Protein AF-A0A7V0NEI2-F1 (afdb_monomer_lite)

Sequence (339 aa):
MKYIQDTINELTKKAQERKIDFSVITCFIDRPEDSPQRVIHKIIEDIGLDKIRKYIWKIIIDELQKEKHKFYEKYKPKYILGDKGKKEWSQLFEEPTKSNYLEFLKRFKELRGDFKKLQEDMREIIKREIVSDSALADRYLELILFKDEKEADISWDILAGYISKKDIQRKEIIFLNSIVEILRRVGFKHLYVFVDEFEDIGKLSSVKKTNYLLTLTTLINRERHWSVIISLPRDVLEEVIKKEPPLYDRLTSMRIDIPPLDLQKGKRLIINYLNIARDKPSDSILPFSEESIKKMIEISKGNYRSFLLLAYNSIEIAVKLGRKEITREIVEKAKEIRG

InterPro domains:
  IPR027417 P-loop containing nucleoside triphosphate hydrolase [G3DSA:3.40.50.300] (69-260)
  IPR027417 P-loop containing nucleoside triphosphate hydrolase [SSF52540] (101-334)

pLDDT: mean 85.32, std 10.53, range [45.59, 97.75]

Organism: Desulfofervidus auxilii (NCBI:txid1621989)

Radius of gyration: 27.77 Å; chains: 1; bounding box: 61×39×84 Å

Foldseek 3Di:
DVVVQVVLVVVQVVCVVVVNQAFEAEFEAAADDLAVVVLVVSLCVSCDLVNLLLLLLLLLLVVVVVCLVCNCVQWADPDDDPPVLVVLSSCCCPPPNSSDLLSSVVSCVVRVTPVVSSLVSSLVSCCVQQHVDSLVSVLSSCLSPDRDPPCPPVNVVSVVVQCDPPPNLVSSLRSVSSSLSSCVSSRHQAYEYEYEPHLCLVVHDPVSSVNRLVSVLVNLVPDPRYDYQYDDDPCCLVVPVVVVVSSNCVNVVPDDDDDFADLVNLLVLLLVVVQVPDPDRDSDSPLEDSQLSVLLCVLCVRPSVSSVQLVVLLVVQCVVVVHRHRHNVSSVVSSVPPD

Secondary structure (DSSP, 8-state):
-HHHHHHHHHHHHHHHHTT-S--EEEEEESS--SSHHHHHHHHHHHH-HHHHHHHHHHHHHHHHHHTHHHHHHHH--SS---HHHHHHHHHTTSTTTTT-HHHHHHHHHHTT--HHHHHHHHHHHHHHHT-S-HHHHHHHHHHHH---TT-HHHHHHHHHTTS-SSSHHHHHHHHHHHHHHHHHHTT--EEEEEE--GGGGGGS-HHHHHHHHHHHHHHHHH-SSEEEEE---HHHHHHTGGGSHHHHHHHHTT----PPP-HHHHHHHHHHHHHTT-SS--S--TTB-HHHHHHHHHHHTT-HHHHHHHHHHHHHHHHHTT-SSB-HHHHHHHHTT--

Structure (mmCIF, N/CA/C/O backbone):
data_AF-A0A7V0NEI2-F1
#
_entry.id   AF-A0A7V0NEI2-F1
#
loop_
_atom_site.group_PDB
_atom_site.id
_atom_site.type_symbol
_atom_site.label_atom_id
_atom_site.label_alt_id
_atom_site.label_comp_id
_atom_site.label_asym_id
_atom_site.label_entity_id
_atom_site.label_seq_id
_atom_site.pdbx_PDB_ins_code
_atom_site.Cartn_x
_atom_site.Cartn_y
_atom_site.Cartn_z
_atom_site.occupancy
_atom_site.B_iso_or_equiv
_atom_site.auth_seq_id
_atom_site.auth_comp_id
_atom_site.auth_asym_id
_atom_site.auth_atom_id
_atom_site.pdbx_PDB_model_num
ATOM 1 N N . MET A 1 1 ? -7.544 0.720 10.031 1.00 79.00 1 MET A N 1
ATOM 2 C CA . MET A 1 1 ? -7.007 1.230 8.747 1.00 79.00 1 MET A CA 1
ATOM 3 C C . MET A 1 1 ? -7.434 0.404 7.528 1.00 79.00 1 MET A C 1
ATOM 5 O O . MET A 1 1 ? -7.900 0.997 6.565 1.00 79.00 1 MET A O 1
ATOM 9 N N . LYS A 1 2 ? -7.386 -0.937 7.572 1.00 78.81 2 LYS A N 1
ATOM 10 C CA . LYS A 1 2 ? -7.770 -1.823 6.448 1.00 78.81 2 LYS A CA 1
ATOM 11 C C . LYS A 1 2 ? -9.139 -1.537 5.799 1.00 78.81 2 LYS A C 1
ATOM 13 O O . LYS A 1 2 ? -9.226 -1.420 4.590 1.00 78.81 2 LYS A O 1
ATOM 18 N N . TYR A 1 3 ? -10.178 -1.274 6.593 1.00 79.56 3 TYR A N 1
ATOM 19 C CA . TYR A 1 3 ? -11.490 -0.867 6.059 1.00 79.56 3 TYR A CA 1
ATOM 20 C C . TYR A 1 3 ? -11.435 0.396 5.170 1.00 79.56 3 TYR A C 1
ATOM 22 O O . TYR A 1 3 ? -12.149 0.494 4.173 1.00 79.56 3 TYR A O 1
ATOM 30 N N . ILE A 1 4 ? -10.585 1.372 5.515 1.00 80.56 4 ILE A N 1
ATOM 31 C CA . ILE A 1 4 ? -10.406 2.602 4.725 1.00 80.56 4 ILE A CA 1
ATOM 32 C C . ILE A 1 4 ? -9.737 2.261 3.391 1.00 80.56 4 ILE A C 1
ATOM 34 O O . ILE A 1 4 ? -10.180 2.742 2.351 1.00 80.56 4 ILE A O 1
ATOM 38 N N . GLN A 1 5 ? -8.718 1.398 3.424 1.00 82.50 5 GLN A N 1
ATOM 39 C CA . GLN A 1 5 ? -8.059 0.869 2.231 1.00 82.50 5 GLN A CA 1
ATOM 40 C C . GLN A 1 5 ? -9.076 0.192 1.299 1.00 82.50 5 GLN A C 1
ATOM 42 O O . GLN A 1 5 ? -9.181 0.565 0.132 1.00 82.50 5 GLN A O 1
ATOM 47 N N . ASP A 1 6 ? -9.881 -0.732 1.831 1.00 83.31 6 ASP A N 1
ATOM 48 C CA . ASP A 1 6 ? -10.911 -1.457 1.077 1.00 83.31 6 ASP A CA 1
ATOM 49 C C . ASP A 1 6 ? -11.935 -0.499 0.454 1.00 83.31 6 ASP A C 1
ATOM 51 O O . ASP A 1 6 ? -12.272 -0.616 -0.725 1.00 83.31 6 ASP A O 1
ATOM 55 N N . THR A 1 7 ? -12.362 0.514 1.215 1.00 82.94 7 THR A N 1
ATOM 56 C CA . THR A 1 7 ? -13.288 1.549 0.736 1.00 82.94 7 THR A CA 1
ATOM 57 C C . THR A 1 7 ? -12.684 2.349 -0.420 1.00 82.94 7 THR A C 1
ATOM 59 O O . THR A 1 7 ? -13.349 2.583 -1.428 1.00 82.94 7 THR A O 1
ATOM 62 N N . ILE A 1 8 ? -11.419 2.766 -0.316 1.00 83.12 8 ILE A N 1
ATOM 63 C CA . ILE A 1 8 ? -10.738 3.515 -1.385 1.00 83.12 8 ILE A CA 1
ATOM 64 C C . ILE A 1 8 ? -10.565 2.645 -2.632 1.00 83.12 8 ILE A C 1
ATOM 66 O O . ILE A 1 8 ? -10.774 3.127 -3.749 1.00 83.12 8 ILE A O 1
ATOM 70 N N . ASN A 1 9 ? -10.241 1.364 -2.464 1.00 83.19 9 ASN A N 1
ATOM 71 C CA . ASN A 1 9 ? -10.139 0.418 -3.573 1.00 83.19 9 ASN A CA 1
ATOM 72 C C . ASN A 1 9 ? -11.484 0.242 -4.290 1.00 83.19 9 ASN A C 1
ATOM 74 O O . ASN A 1 9 ? -11.548 0.299 -5.521 1.00 83.19 9 ASN A O 1
ATOM 78 N N . GLU A 1 10 ? -12.579 0.111 -3.539 1.00 84.50 10 GLU A N 1
ATOM 79 C CA . GLU A 1 10 ? -13.928 0.028 -4.102 1.00 84.50 10 GLU A CA 1
ATOM 80 C C . GLU A 1 10 ? -14.321 1.318 -4.839 1.00 84.50 10 GLU A C 1
ATOM 82 O O . GLU A 1 10 ? -14.849 1.269 -5.954 1.00 84.50 10 GLU A O 1
ATOM 87 N N . LEU A 1 11 ? -14.024 2.482 -4.254 1.00 84.19 11 LEU A N 1
ATOM 88 C CA . LEU A 1 11 ? -14.259 3.781 -4.886 1.00 84.19 11 LEU A CA 1
ATOM 89 C C . LEU A 1 11 ? -13.453 3.942 -6.176 1.00 84.19 11 LEU A C 1
ATOM 91 O O . LEU A 1 11 ? -13.985 4.452 -7.159 1.00 84.19 11 LEU A O 1
ATOM 95 N N . THR A 1 12 ? -12.210 3.462 -6.200 1.00 81.75 12 THR A N 1
ATOM 96 C CA . THR A 1 12 ? -11.355 3.475 -7.396 1.00 81.75 12 THR A CA 1
ATOM 97 C C . THR A 1 12 ? -11.976 2.656 -8.519 1.00 81.75 12 THR A C 1
ATOM 99 O O . THR A 1 12 ? -12.102 3.138 -9.643 1.00 81.75 12 THR A O 1
ATOM 102 N N . LYS A 1 13 ? -12.454 1.446 -8.210 1.00 82.69 13 LYS A N 1
ATOM 103 C CA . LYS A 1 13 ? -13.137 0.591 -9.186 1.00 82.69 13 LYS A CA 1
ATOM 104 C C . LYS A 1 13 ? -14.407 1.253 -9.732 1.00 82.69 13 LYS A C 1
ATOM 106 O O . LYS A 1 13 ? -14.588 1.340 -10.944 1.00 82.69 13 LYS A O 1
ATOM 111 N N . LYS A 1 14 ? -15.252 1.799 -8.849 1.00 83.44 14 LYS A N 1
ATOM 112 C CA . LYS A 1 14 ? -16.478 2.519 -9.244 1.00 83.44 14 LYS A CA 1
ATOM 113 C C . LYS A 1 14 ? -16.181 3.764 -10.079 1.00 83.44 14 LYS A C 1
ATOM 115 O O . LYS A 1 14 ? -16.935 4.081 -10.996 1.00 83.44 14 LYS A O 1
ATOM 120 N N . ALA A 1 15 ? -15.107 4.485 -9.768 1.00 81.81 15 ALA A N 1
ATOM 121 C CA . ALA A 1 15 ? -14.691 5.647 -10.539 1.00 81.81 15 ALA A CA 1
ATOM 122 C C . ALA A 1 15 ? -14.273 5.258 -11.961 1.00 81.81 15 ALA A C 1
ATOM 124 O O . ALA A 1 15 ? -14.727 5.893 -12.912 1.00 81.81 15 ALA A O 1
ATOM 125 N N . GLN A 1 16 ? -13.498 4.179 -12.112 1.00 78.19 16 GLN A N 1
ATOM 126 C CA . GLN A 1 16 ? -13.112 3.641 -13.419 1.00 78.19 16 GLN A CA 1
ATOM 127 C C . GLN A 1 16 ? -14.336 3.237 -14.254 1.00 78.19 16 GLN A C 1
ATOM 129 O O . GLN A 1 16 ? -14.442 3.637 -15.413 1.00 78.19 16 GLN A O 1
ATOM 134 N N . GLU A 1 17 ? -15.301 2.527 -13.659 1.00 83.19 17 GLU A N 1
ATOM 135 C CA . GLU A 1 17 ? -16.566 2.153 -14.317 1.00 83.19 17 GLU A CA 1
ATOM 136 C C . GLU A 1 17 ? -17.359 3.381 -14.792 1.00 83.19 17 GLU A C 1
ATOM 138 O O . GLU A 1 17 ? -17.963 3.376 -15.865 1.00 83.19 17 GLU A O 1
ATOM 143 N N . ARG A 1 18 ? -17.322 4.466 -14.012 1.00 83.50 18 ARG A N 1
ATOM 144 C CA . ARG A 1 18 ? -18.021 5.726 -14.302 1.00 83.50 18 ARG A CA 1
ATOM 145 C C . ARG A 1 18 ? -17.204 6.710 -15.139 1.00 83.50 18 ARG A C 1
ATOM 147 O O . ARG A 1 18 ? -17.669 7.828 -15.352 1.00 83.50 18 ARG A O 1
ATOM 154 N N . LYS A 1 19 ? -16.006 6.326 -15.604 1.00 80.06 19 LYS A N 1
ATOM 155 C CA . LYS A 1 19 ? -15.048 7.205 -16.305 1.00 80.06 19 LYS A CA 1
ATOM 156 C C . LYS A 1 19 ? -14.757 8.504 -15.540 1.00 80.06 19 LYS A C 1
ATOM 158 O O . LYS A 1 19 ? -14.484 9.543 -16.138 1.00 80.06 19 LYS A O 1
ATOM 163 N N . ILE A 1 20 ? -14.841 8.444 -14.215 1.00 80.69 20 ILE A N 1
ATOM 164 C CA . ILE A 1 20 ? -14.430 9.531 -13.336 1.00 80.69 20 ILE A CA 1
ATOM 165 C C . ILE A 1 20 ? -12.912 9.481 -13.266 1.00 80.69 20 ILE A C 1
ATOM 167 O O . ILE A 1 20 ? -12.319 8.414 -13.117 1.00 80.69 20 ILE A O 1
ATOM 171 N N . ASP A 1 21 ? -12.292 10.648 -13.367 1.00 76.56 21 ASP A N 1
ATOM 172 C CA . ASP A 1 21 ? -10.845 10.796 -13.407 1.00 76.56 21 ASP A CA 1
ATOM 173 C C . ASP A 1 21 ? -10.216 10.639 -12.005 1.00 76.56 21 ASP A C 1
ATOM 175 O O . ASP A 1 21 ? -9.678 11.576 -11.407 1.00 76.56 21 ASP A O 1
ATOM 179 N N . PHE A 1 22 ? -10.340 9.430 -11.455 1.00 77.00 22 PHE A N 1
ATOM 180 C CA . PHE A 1 22 ? -9.868 9.014 -10.141 1.00 77.00 22 PHE A CA 1
ATOM 181 C C . PHE A 1 22 ? -9.298 7.594 -10.238 1.00 77.00 22 PHE A C 1
ATOM 183 O O . PHE A 1 22 ? -10.016 6.627 -10.486 1.00 77.00 22 PHE A O 1
ATOM 190 N N . SER A 1 23 ? -7.982 7.483 -10.063 1.00 81.38 23 SER A N 1
ATOM 191 C CA . SER A 1 23 ? -7.243 6.223 -10.098 1.00 81.38 23 SER A CA 1
ATOM 192 C C . SER A 1 23 ? -6.124 6.302 -9.074 1.00 81.38 23 SER A C 1
ATOM 194 O O . SER A 1 23 ? -5.237 7.146 -9.202 1.00 81.38 23 SER A O 1
ATOM 196 N N . VAL A 1 24 ? -6.181 5.479 -8.033 1.00 87.00 24 VAL A N 1
ATOM 197 C CA . VAL A 1 24 ? -5.210 5.506 -6.935 1.00 87.00 24 VAL A CA 1
ATOM 198 C C . VAL A 1 24 ? -4.769 4.093 -6.589 1.00 87.00 24 VAL A C 1
ATOM 200 O O . VAL A 1 24 ? -5.475 3.125 -6.870 1.00 87.00 24 VAL A O 1
ATOM 203 N N . ILE A 1 25 ? -3.592 3.983 -5.985 1.00 87.44 25 ILE A N 1
ATOM 204 C CA . ILE A 1 25 ? -3.115 2.747 -5.368 1.00 87.44 25 ILE A CA 1
ATOM 205 C C . ILE A 1 25 ? -3.075 2.956 -3.867 1.00 87.44 25 ILE A C 1
ATOM 207 O O . ILE A 1 25 ? -2.676 4.017 -3.391 1.00 87.44 25 ILE A O 1
ATOM 211 N N . THR A 1 26 ? -3.478 1.934 -3.124 1.00 88.81 26 THR A N 1
ATOM 212 C CA . THR A 1 26 ? -3.373 1.923 -1.670 1.00 88.81 26 THR A CA 1
ATOM 213 C C . THR A 1 26 ? -2.442 0.814 -1.219 1.00 88.81 26 THR A C 1
ATOM 215 O O . THR A 1 26 ? -2.607 -0.313 -1.683 1.00 88.81 26 THR A O 1
ATOM 218 N N . CYS A 1 27 ? -1.556 1.114 -0.276 1.00 87.44 27 CYS A N 1
ATOM 219 C CA . CYS A 1 27 ? -0.698 0.146 0.388 1.00 87.44 27 CYS A CA 1
ATOM 220 C C . CYS A 1 27 ? -0.979 0.116 1.889 1.00 87.44 27 CYS A C 1
ATOM 222 O O . CYS A 1 27 ? -1.131 1.182 2.488 1.00 87.44 27 CYS A O 1
ATOM 224 N N . PHE A 1 28 ? -1.020 -1.066 2.504 1.00 85.88 28 PHE A N 1
ATOM 225 C CA . PHE A 1 28 ? -1.205 -1.203 3.953 1.00 85.88 28 PHE A CA 1
ATOM 226 C C . PHE A 1 28 ? 0.001 -1.836 4.643 1.00 85.88 28 PHE A C 1
ATOM 228 O O . PHE A 1 28 ? 0.522 -2.866 4.227 1.00 85.88 28 PHE A O 1
ATOM 235 N N . ILE A 1 29 ? 0.426 -1.209 5.736 1.00 84.69 29 ILE A N 1
ATOM 236 C CA . ILE A 1 29 ? 1.555 -1.615 6.564 1.00 84.69 29 ILE A CA 1
ATOM 237 C C . ILE A 1 29 ? 1.039 -1.745 7.992 1.00 84.69 29 ILE A C 1
ATOM 239 O O . ILE A 1 29 ? 0.745 -0.742 8.632 1.00 84.69 29 ILE A O 1
ATOM 243 N N . ASP A 1 30 ? 0.934 -2.981 8.476 1.00 79.44 30 ASP A N 1
ATOM 244 C CA . ASP A 1 30 ? 0.379 -3.281 9.805 1.00 79.44 30 ASP A CA 1
ATOM 245 C C . ASP A 1 30 ? 1.294 -2.818 10.944 1.00 79.44 30 ASP A C 1
ATOM 247 O O . ASP A 1 30 ? 0.845 -2.213 11.904 1.00 79.44 30 ASP A O 1
ATOM 251 N N . ARG A 1 31 ? 2.603 -3.058 10.796 1.00 78.50 31 ARG A N 1
ATOM 252 C CA . ARG A 1 31 ? 3.645 -2.572 11.706 1.00 78.50 31 ARG A CA 1
ATOM 253 C C . ARG A 1 31 ? 4.790 -1.973 10.907 1.00 78.50 31 ARG A C 1
ATOM 255 O O . ARG A 1 31 ? 5.325 -2.674 10.026 1.00 78.50 31 ARG A O 1
ATOM 262 N N . PRO A 1 32 ? 5.202 -0.722 11.183 1.00 72.62 32 PRO A N 1
ATOM 263 C CA . PRO A 1 32 ? 6.459 -0.219 10.666 1.00 72.62 32 PRO A CA 1
ATOM 264 C C . PRO A 1 32 ? 7.588 -1.031 11.295 1.00 72.62 32 PRO A C 1
ATOM 266 O O . PRO A 1 32 ? 7.720 -1.129 12.513 1.00 72.62 32 PRO A O 1
ATOM 269 N N . GLU A 1 33 ? 8.389 -1.664 10.450 1.00 70.94 33 GLU A N 1
ATOM 270 C CA . GLU A 1 33 ? 9.542 -2.415 10.926 1.00 70.94 33 GLU A CA 1
ATOM 271 C C . GLU A 1 33 ? 10.714 -1.476 11.240 1.00 70.94 33 GLU A C 1
ATOM 273 O O . GLU A 1 33 ? 10.603 -0.252 11.193 1.00 70.94 33 GLU A O 1
ATOM 278 N N . ASP A 1 34 ? 11.872 -2.040 11.570 1.00 69.06 34 ASP A N 1
ATOM 279 C CA . ASP A 1 34 ? 13.020 -1.293 12.076 1.00 69.06 34 ASP A CA 1
ATOM 280 C C . ASP A 1 34 ? 13.744 -0.420 11.044 1.00 69.06 34 ASP A C 1
ATOM 282 O O . ASP A 1 34 ? 14.774 0.180 11.374 1.00 69.06 34 ASP A O 1
ATOM 286 N N . SER A 1 35 ? 13.234 -0.339 9.810 1.00 71.19 35 SER A N 1
ATOM 287 C CA . SER A 1 35 ? 13.886 0.391 8.733 1.00 71.19 35 SER A CA 1
ATOM 288 C C . SER A 1 35 ? 12.922 0.903 7.640 1.00 71.19 35 SER A C 1
ATOM 290 O O . SER A 1 35 ? 11.950 0.222 7.299 1.00 71.19 35 SER A O 1
ATOM 292 N N . PRO A 1 36 ? 13.185 2.084 7.040 1.00 69.50 36 PRO A N 1
ATOM 293 C CA . PRO A 1 36 ? 12.407 2.603 5.909 1.00 69.50 36 PRO A CA 1
ATOM 294 C C . PRO A 1 36 ? 12.455 1.706 4.665 1.00 69.50 36 PRO A C 1
ATOM 296 O O . PRO A 1 36 ? 11.469 1.641 3.932 1.00 69.50 36 PRO A O 1
ATOM 299 N N . GLN A 1 37 ? 13.535 0.943 4.448 1.00 72.62 37 GLN A N 1
ATOM 300 C CA . GLN A 1 37 ? 13.593 -0.044 3.360 1.00 72.62 37 GLN A CA 1
ATOM 301 C C . GLN A 1 37 ? 12.426 -1.018 3.427 1.00 72.62 37 GLN A C 1
ATOM 303 O O . GLN A 1 37 ? 11.861 -1.369 2.399 1.00 72.62 37 GLN A O 1
ATOM 308 N N . ARG A 1 38 ? 12.063 -1.461 4.633 1.00 74.62 38 ARG A N 1
ATOM 309 C CA . ARG A 1 38 ? 10.993 -2.439 4.829 1.00 74.62 38 ARG A CA 1
ATOM 310 C C . ARG A 1 38 ? 9.618 -1.841 4.544 1.00 74.62 38 ARG A C 1
ATOM 312 O O . ARG A 1 38 ? 8.745 -2.548 4.058 1.00 74.62 38 ARG A O 1
ATOM 319 N N . VAL A 1 39 ? 9.442 -0.533 4.745 1.00 76.31 39 VAL A N 1
ATOM 320 C CA . VAL A 1 39 ? 8.250 0.198 4.279 1.00 76.31 39 VAL A CA 1
ATOM 321 C C . VAL A 1 39 ? 8.165 0.154 2.756 1.00 76.31 39 VAL A C 1
ATOM 323 O O . VAL A 1 39 ? 7.124 -0.201 2.212 1.00 76.31 39 VAL A O 1
ATOM 326 N N . ILE A 1 40 ? 9.264 0.461 2.062 1.00 78.81 40 ILE A N 1
ATOM 327 C CA . ILE A 1 40 ? 9.305 0.420 0.593 1.00 78.81 40 ILE A CA 1
ATOM 328 C C . ILE A 1 40 ? 9.115 -1.013 0.074 1.00 78.81 40 ILE A C 1
ATOM 330 O O . ILE A 1 40 ? 8.413 -1.219 -0.915 1.00 78.81 40 ILE A O 1
ATOM 334 N N . HIS A 1 41 ? 9.678 -2.001 0.771 1.00 78.31 41 HIS A N 1
ATOM 335 C CA . HIS A 1 41 ? 9.485 -3.418 0.480 1.00 78.31 41 HIS A CA 1
ATOM 336 C C . HIS A 1 41 ? 7.996 -3.776 0.531 1.00 78.31 41 HIS A C 1
ATOM 338 O O . HIS A 1 41 ? 7.444 -4.207 -0.477 1.00 78.31 41 HIS A O 1
ATOM 344 N N . LYS A 1 42 ? 7.315 -3.472 1.642 1.00 80.62 42 LYS A N 1
ATOM 345 C CA . LYS A 1 42 ? 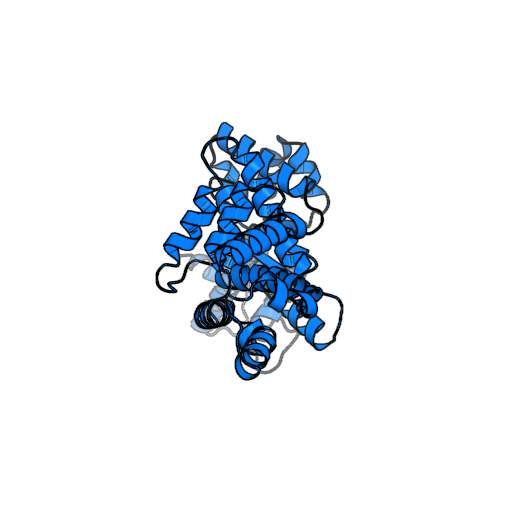5.875 -3.730 1.792 1.00 80.62 42 LYS A CA 1
ATOM 346 C C . LYS A 1 42 ? 5.029 -3.023 0.735 1.00 80.62 42 LYS A C 1
ATOM 348 O O . LYS A 1 42 ? 4.071 -3.604 0.240 1.00 80.62 42 LYS A O 1
ATOM 353 N N . ILE A 1 43 ? 5.388 -1.795 0.347 1.00 84.31 43 ILE A N 1
ATOM 354 C CA . ILE A 1 43 ? 4.707 -1.078 -0.747 1.00 84.31 43 ILE A CA 1
ATOM 355 C C . ILE A 1 43 ? 4.777 -1.890 -2.044 1.00 84.31 43 ILE A C 1
ATOM 357 O O . ILE A 1 43 ? 3.769 -2.069 -2.723 1.00 84.31 43 ILE A O 1
ATOM 361 N N . ILE A 1 44 ? 5.958 -2.393 -2.396 1.00 82.69 44 ILE A N 1
ATOM 362 C CA . ILE A 1 44 ? 6.137 -3.146 -3.638 1.00 82.69 44 ILE A CA 1
ATOM 363 C C . ILE A 1 44 ? 5.505 -4.545 -3.544 1.00 82.69 44 ILE A C 1
ATOM 365 O O . ILE A 1 44 ? 4.932 -4.999 -4.535 1.00 82.69 44 ILE A O 1
ATOM 369 N N . GLU A 1 45 ? 5.551 -5.207 -2.384 1.00 82.69 45 GLU A N 1
ATOM 370 C CA . GLU A 1 45 ? 4.844 -6.474 -2.143 1.00 82.69 45 GLU A CA 1
ATOM 371 C C . GLU A 1 45 ? 3.336 -6.312 -2.357 1.00 82.69 45 GLU A C 1
ATOM 373 O O . GLU A 1 45 ? 2.739 -7.100 -3.091 1.00 82.69 45 GLU A O 1
ATOM 378 N N . ASP A 1 46 ? 2.736 -5.256 -1.796 1.00 84.00 46 ASP A N 1
ATOM 379 C CA . ASP A 1 46 ? 1.293 -5.006 -1.892 1.00 84.00 46 ASP A CA 1
ATOM 380 C C . ASP A 1 46 ? 0.868 -4.599 -3.318 1.00 84.00 46 ASP A C 1
ATOM 382 O O . ASP A 1 46 ? -0.173 -5.019 -3.832 1.00 84.00 46 ASP A O 1
ATOM 386 N N . ILE A 1 47 ? 1.709 -3.837 -4.034 1.00 85.75 47 ILE A N 1
ATOM 387 C CA . ILE A 1 47 ? 1.493 -3.566 -5.466 1.00 85.75 47 ILE A CA 1
ATOM 388 C C . ILE A 1 47 ? 1.588 -4.870 -6.274 1.00 85.75 47 ILE A C 1
ATOM 390 O O . ILE A 1 47 ? 0.741 -5.135 -7.139 1.00 85.75 47 ILE A O 1
ATOM 394 N N . GLY A 1 48 ? 2.596 -5.685 -5.977 1.00 85.25 48 GLY A N 1
ATOM 395 C CA . GLY A 1 48 ? 2.950 -6.906 -6.682 1.00 85.25 48 GLY A CA 1
ATOM 396 C C . GLY A 1 48 ? 4.011 -6.658 -7.754 1.00 85.25 48 GLY A C 1
ATOM 397 O O . GLY A 1 48 ? 3.819 -5.879 -8.692 1.00 85.25 48 GLY A O 1
ATOM 398 N N . LEU A 1 49 ? 5.121 -7.388 -7.658 1.00 81.88 49 LEU A N 1
ATOM 399 C CA . LEU A 1 49 ? 6.279 -7.226 -8.540 1.00 81.88 49 LEU A CA 1
ATOM 400 C C . LEU A 1 49 ? 5.961 -7.483 -10.023 1.00 81.88 49 LEU A C 1
ATOM 402 O O . LEU A 1 49 ? 6.441 -6.762 -10.896 1.00 81.88 49 LEU A O 1
ATOM 406 N N . ASP A 1 50 ? 5.096 -8.456 -10.317 1.00 82.50 50 ASP A N 1
ATOM 407 C CA . ASP A 1 50 ? 4.615 -8.720 -11.681 1.00 82.50 50 ASP A CA 1
ATOM 408 C C . ASP A 1 50 ? 3.857 -7.517 -12.270 1.00 82.50 50 ASP A C 1
ATOM 410 O O . ASP A 1 50 ? 4.051 -7.160 -13.435 1.00 82.50 50 ASP A O 1
ATOM 414 N N . LYS A 1 51 ? 3.052 -6.817 -11.456 1.00 87.44 51 LYS A N 1
ATOM 415 C CA . LYS A 1 51 ? 2.376 -5.597 -11.915 1.00 87.44 51 LYS A CA 1
ATOM 416 C C . LYS A 1 51 ? 3.388 -4.508 -12.242 1.00 87.44 51 LYS A C 1
ATOM 418 O O . LYS A 1 51 ? 3.258 -3.868 -13.278 1.00 87.44 51 LYS A O 1
ATOM 423 N N . ILE A 1 52 ? 4.421 -4.340 -11.417 1.00 88.88 52 ILE A N 1
ATOM 424 C CA . ILE A 1 52 ? 5.487 -3.363 -11.680 1.00 88.88 52 ILE A CA 1
ATOM 425 C C . ILE A 1 52 ? 6.210 -3.679 -12.988 1.00 88.88 52 ILE A C 1
ATOM 427 O O . ILE A 1 52 ? 6.395 -2.774 -13.797 1.00 88.88 52 ILE A O 1
ATOM 431 N N . ARG A 1 53 ? 6.544 -4.948 -13.256 1.00 88.94 53 ARG A N 1
ATOM 432 C CA . ARG A 1 53 ? 7.126 -5.358 -14.549 1.00 88.94 53 ARG A CA 1
ATOM 433 C C . ARG A 1 53 ? 6.221 -4.991 -15.715 1.00 88.94 53 ARG A C 1
ATOM 435 O O . ARG A 1 53 ? 6.678 -4.383 -16.678 1.00 88.94 53 ARG A O 1
ATOM 442 N N . LYS A 1 54 ? 4.929 -5.305 -15.612 1.00 90.69 54 LYS A N 1
ATOM 443 C CA . LYS A 1 54 ? 3.930 -4.951 -16.631 1.00 90.69 54 LYS A CA 1
ATOM 444 C C . LYS A 1 54 ? 3.819 -3.439 -16.822 1.00 90.69 54 LYS A C 1
ATOM 446 O O . LYS A 1 54 ? 3.675 -2.983 -17.953 1.00 90.69 54 LYS A O 1
ATOM 451 N N . TYR A 1 55 ? 3.920 -2.656 -15.751 1.00 94.25 55 TYR A N 1
ATOM 452 C CA . TYR A 1 55 ? 3.885 -1.196 -15.817 1.00 94.25 55 TYR A CA 1
ATOM 453 C C . TYR A 1 55 ? 5.135 -0.612 -16.472 1.00 94.25 55 TYR A C 1
ATOM 455 O O . TYR A 1 55 ? 5.012 0.207 -17.378 1.00 94.25 55 TYR A O 1
ATOM 463 N N . ILE A 1 56 ? 6.325 -1.077 -16.088 1.00 94.56 56 ILE A N 1
ATOM 464 C CA . ILE A 1 56 ? 7.586 -0.692 -16.735 1.00 94.56 56 ILE A CA 1
ATOM 465 C C . ILE A 1 56 ? 7.542 -1.062 -18.219 1.00 94.56 56 ILE A C 1
ATOM 467 O O . ILE A 1 56 ? 7.834 -0.225 -19.071 1.00 94.56 56 ILE A O 1
ATOM 471 N N . TRP A 1 57 ? 7.116 -2.287 -18.545 1.00 95.00 57 TRP A N 1
ATOM 472 C CA . TRP A 1 57 ? 6.972 -2.727 -19.929 1.00 95.00 57 TRP A CA 1
ATOM 473 C C . TRP A 1 57 ? 6.019 -1.836 -20.718 1.00 95.00 57 TRP A C 1
ATOM 475 O O . TRP A 1 57 ? 6.354 -1.428 -21.825 1.00 95.00 57 TRP A O 1
ATOM 485 N N . LYS A 1 58 ? 4.862 -1.492 -20.142 1.00 95.38 58 LYS A N 1
ATOM 486 C CA . LYS A 1 58 ? 3.893 -0.589 -20.768 1.00 95.38 58 LYS A CA 1
ATOM 487 C C . LYS A 1 58 ? 4.531 0.752 -21.143 1.00 95.38 58 LYS A C 1
ATOM 489 O O . LYS A 1 58 ? 4.355 1.211 -22.266 1.00 95.38 58 LYS A O 1
ATOM 494 N N . ILE A 1 59 ? 5.313 1.341 -20.239 1.00 96.56 59 ILE A N 1
ATOM 495 C CA . ILE A 1 59 ? 6.030 2.600 -20.494 1.00 96.56 59 ILE A CA 1
ATOM 496 C C . ILE A 1 59 ? 7.015 2.427 -21.657 1.00 96.56 59 ILE A C 1
ATOM 498 O O . ILE A 1 59 ? 7.026 3.230 -22.587 1.00 96.56 59 ILE A O 1
ATOM 502 N N . ILE A 1 60 ? 7.806 1.351 -21.636 1.00 96.00 60 ILE A N 1
ATOM 503 C CA . ILE A 1 60 ? 8.790 1.053 -22.682 1.00 96.00 60 ILE A CA 1
ATOM 504 C C . ILE A 1 60 ? 8.115 0.866 -24.044 1.00 96.00 60 ILE A C 1
ATOM 506 O O . ILE A 1 60 ? 8.527 1.483 -25.026 1.00 96.00 60 ILE A O 1
ATOM 510 N N . ILE A 1 61 ? 7.088 0.017 -24.122 1.00 95.19 61 ILE A N 1
ATOM 511 C CA . ILE A 1 61 ? 6.455 -0.330 -25.395 1.00 95.19 61 ILE A CA 1
ATOM 512 C C . ILE A 1 61 ? 5.688 0.851 -25.988 1.00 95.19 61 ILE A C 1
ATOM 514 O O . ILE A 1 61 ? 5.691 1.011 -27.207 1.00 95.19 61 ILE A O 1
ATOM 518 N N . ASP A 1 62 ? 5.085 1.704 -25.155 1.00 94.50 62 ASP A N 1
ATOM 519 C CA . ASP A 1 62 ? 4.401 2.909 -25.621 1.00 94.50 62 ASP A CA 1
ATOM 520 C C . ASP A 1 62 ? 5.403 3.918 -26.217 1.00 94.50 62 ASP A C 1
ATOM 522 O O . ASP A 1 62 ? 5.121 4.506 -27.264 1.00 94.50 62 ASP A O 1
ATOM 526 N N . GLU A 1 63 ? 6.607 4.059 -25.647 1.00 95.06 63 GLU A N 1
ATOM 527 C CA . GLU A 1 63 ? 7.682 4.867 -26.245 1.00 95.06 63 GLU A CA 1
ATOM 528 C C . GLU A 1 63 ? 8.227 4.257 -27.543 1.00 95.06 63 GLU A C 1
ATOM 530 O O . GLU A 1 63 ? 8.354 4.954 -28.551 1.00 95.06 63 GLU A O 1
ATOM 535 N N . LEU A 1 64 ? 8.497 2.947 -27.568 1.00 93.25 64 LEU A N 1
ATOM 536 C CA . LEU A 1 64 ? 8.955 2.261 -28.783 1.00 93.25 64 LEU A CA 1
ATOM 537 C C . LEU A 1 64 ? 7.913 2.338 -29.910 1.00 93.25 64 LEU A C 1
ATOM 539 O O . LEU A 1 64 ? 8.273 2.458 -31.083 1.00 93.25 64 LEU A O 1
ATOM 543 N N . GLN A 1 65 ? 6.622 2.307 -29.570 1.00 90.69 65 GLN A N 1
ATOM 544 C CA . GLN A 1 65 ? 5.535 2.396 -30.538 1.00 90.69 65 GLN A CA 1
ATOM 545 C C . GLN A 1 65 ? 5.450 3.777 -31.202 1.00 90.69 65 GLN A C 1
ATOM 547 O O . GLN A 1 65 ? 5.119 3.845 -32.390 1.00 90.69 65 GLN A O 1
ATOM 552 N N . LYS A 1 66 ? 5.786 4.871 -30.502 1.00 90.75 66 LYS A N 1
ATOM 553 C CA . LYS A 1 66 ? 5.858 6.216 -31.116 1.00 90.75 66 LYS A CA 1
ATOM 554 C C . LYS A 1 66 ? 6.826 6.239 -32.303 1.00 90.75 66 LYS A C 1
ATOM 556 O O . LYS A 1 66 ? 6.581 6.913 -33.303 1.00 90.75 66 LYS A O 1
ATOM 561 N N . GLU A 1 67 ? 7.880 5.431 -32.238 1.00 85.94 67 GLU A N 1
ATOM 562 C CA . GLU A 1 67 ? 8.881 5.277 -33.295 1.00 85.94 67 GLU A CA 1
ATOM 563 C C . GLU A 1 67 ? 8.675 4.023 -34.165 1.00 85.94 67 GLU A C 1
ATOM 565 O O . GLU A 1 67 ? 9.587 3.626 -34.892 1.00 85.94 67 GLU A O 1
ATOM 570 N N . LYS A 1 68 ? 7.475 3.412 -34.174 1.00 83.44 68 LYS A N 1
ATOM 571 C CA . LYS A 1 68 ? 7.185 2.157 -34.909 1.00 83.44 68 LYS A CA 1
ATOM 572 C C . LYS A 1 68 ? 7.644 2.185 -36.373 1.00 83.44 68 LYS A C 1
ATOM 574 O O . LYS A 1 68 ? 8.169 1.197 -36.876 1.00 83.44 68 LYS A O 1
ATOM 579 N N . HIS A 1 69 ? 7.493 3.326 -37.044 1.00 81.25 69 HIS A N 1
ATOM 580 C CA . HIS A 1 69 ? 7.893 3.522 -38.442 1.00 81.25 69 HIS A CA 1
ATOM 581 C C . HIS A 1 69 ? 9.416 3.431 -38.673 1.00 81.25 69 HIS A C 1
ATOM 583 O O . HIS A 1 69 ? 9.848 3.054 -39.758 1.00 81.25 69 HIS A O 1
ATOM 589 N N . LYS A 1 70 ? 10.231 3.746 -37.658 1.00 85.62 70 LYS A N 1
ATOM 590 C CA . LYS A 1 70 ? 11.701 3.625 -37.672 1.00 85.62 70 LYS A CA 1
ATOM 591 C C . LYS A 1 70 ? 12.193 2.337 -37.016 1.00 85.62 70 LYS A C 1
ATOM 593 O O . LYS A 1 70 ? 13.347 1.969 -37.213 1.00 85.62 70 LYS A O 1
ATOM 598 N N . PHE A 1 71 ? 11.335 1.647 -36.264 1.00 87.31 71 PHE A N 1
ATOM 599 C CA . PHE A 1 71 ? 11.696 0.472 -35.475 1.00 87.31 71 PHE A CA 1
ATOM 600 C C . PHE A 1 71 ? 12.335 -0.627 -36.333 1.00 87.31 71 PHE A C 1
ATOM 602 O O . PHE A 1 71 ? 13.455 -1.045 -36.057 1.00 87.31 71 PHE A O 1
ATOM 609 N N . TYR A 1 72 ? 11.684 -1.041 -37.426 1.00 85.44 72 TYR A N 1
ATOM 610 C CA . TYR A 1 72 ? 12.242 -2.066 -38.316 1.00 85.44 72 TYR A CA 1
ATOM 611 C C . TYR A 1 72 ? 13.626 -1.670 -38.849 1.00 85.44 72 TYR A C 1
ATOM 613 O O . TYR A 1 72 ? 14.584 -2.421 -38.705 1.00 85.44 72 TYR A O 1
ATOM 621 N N . GLU A 1 73 ? 13.768 -0.463 -39.398 1.00 85.38 73 GLU A N 1
ATOM 622 C CA . GLU A 1 73 ? 15.045 0.009 -39.949 1.00 85.38 73 GLU A CA 1
ATOM 623 C C . GLU A 1 73 ? 16.154 0.092 -38.895 1.00 85.38 73 GLU A C 1
ATOM 625 O O . GLU A 1 73 ? 17.323 -0.149 -39.196 1.00 85.38 73 GLU A O 1
ATOM 630 N N . LYS A 1 74 ? 15.787 0.391 -37.646 1.00 88.62 74 LYS A N 1
ATOM 631 C CA . LYS A 1 74 ? 16.723 0.526 -36.533 1.00 88.62 74 LYS A CA 1
ATOM 632 C C . LYS A 1 74 ? 17.255 -0.819 -36.037 1.00 88.62 74 LYS A C 1
ATOM 634 O O . LYS A 1 74 ? 18.434 -0.864 -35.677 1.00 88.62 74 LYS A O 1
ATOM 639 N N . TYR A 1 75 ? 16.425 -1.865 -36.011 1.00 89.56 75 TYR A N 1
ATOM 640 C CA . TYR A 1 75 ? 16.744 -3.149 -35.365 1.00 89.56 75 TYR A CA 1
ATOM 641 C C . TYR A 1 75 ? 16.799 -4.356 -36.311 1.00 89.56 75 TYR A C 1
ATOM 643 O O . TYR A 1 75 ? 17.076 -5.463 -35.842 1.00 89.56 75 TYR A O 1
ATOM 651 N N . LYS A 1 76 ? 16.531 -4.181 -37.613 1.00 83.50 76 LYS A N 1
ATOM 652 C CA . LYS A 1 76 ? 16.570 -5.276 -38.592 1.00 83.50 76 LYS A CA 1
ATOM 653 C C . LYS A 1 76 ? 17.930 -5.988 -38.604 1.00 83.50 76 LYS A C 1
ATOM 655 O O . LYS A 1 76 ? 18.969 -5.347 -38.414 1.00 83.50 76 LYS A O 1
ATOM 660 N N . PRO A 1 77 ? 17.951 -7.299 -38.895 1.00 78.75 77 PRO A N 1
ATOM 661 C CA . PRO A 1 77 ? 19.198 -8.009 -39.135 1.00 78.75 77 PRO A CA 1
ATOM 662 C C . PRO A 1 77 ? 19.956 -7.401 -40.325 1.00 78.75 77 PRO A C 1
ATOM 664 O O . PRO A 1 77 ? 19.367 -6.830 -41.242 1.00 78.75 77 PRO A O 1
ATOM 667 N N . LYS A 1 78 ? 21.284 -7.579 -40.347 1.00 74.19 78 LYS A N 1
ATOM 668 C CA . LYS A 1 78 ? 22.157 -7.103 -41.441 1.00 74.19 78 LYS A CA 1
ATOM 669 C C . LYS A 1 78 ? 21.832 -7.721 -42.813 1.00 74.19 78 LYS A C 1
ATOM 671 O O . LYS A 1 78 ? 22.306 -7.220 -43.826 1.00 74.19 78 LYS A O 1
ATOM 676 N N . TYR A 1 79 ? 21.032 -8.786 -42.851 1.00 70.06 79 TYR A N 1
ATOM 677 C CA . TYR A 1 79 ? 20.594 -9.466 -44.069 1.00 70.06 79 TYR A CA 1
ATOM 678 C C . TYR A 1 79 ? 19.144 -9.091 -44.402 1.00 70.06 79 TYR A C 1
ATOM 680 O O . TYR A 1 79 ? 18.311 -8.961 -43.506 1.00 70.06 79 TYR A O 1
ATOM 688 N N . ILE A 1 80 ? 18.836 -8.924 -45.692 1.00 60.38 80 ILE A N 1
ATOM 689 C CA . ILE A 1 80 ? 17.509 -8.500 -46.161 1.00 60.38 80 ILE A CA 1
ATOM 690 C C . ILE A 1 80 ? 16.489 -9.614 -45.892 1.00 60.38 80 ILE A C 1
ATOM 692 O O . ILE A 1 80 ? 16.565 -10.695 -46.472 1.00 60.38 80 ILE A O 1
ATOM 696 N N . LEU A 1 81 ? 15.513 -9.335 -45.027 1.00 61.84 81 LEU A N 1
ATOM 697 C CA . LEU A 1 81 ? 14.305 -10.146 -44.890 1.00 61.84 81 LEU A CA 1
ATOM 698 C C . LEU A 1 81 ? 13.373 -9.871 -46.081 1.00 61.84 81 LEU A C 1
ATOM 700 O O . LEU A 1 81 ? 13.174 -8.715 -46.461 1.00 61.84 81 LEU A O 1
ATOM 704 N N . GLY A 1 82 ? 12.779 -10.923 -46.653 1.00 64.31 82 GLY A N 1
ATOM 705 C CA . GLY A 1 82 ? 11.698 -10.782 -47.637 1.00 64.31 82 GLY A CA 1
ATOM 706 C C . GLY A 1 82 ? 10.428 -10.167 -47.025 1.00 64.31 82 GLY A C 1
ATOM 707 O O . GLY A 1 82 ? 10.329 -10.010 -45.807 1.00 64.31 82 GLY A O 1
ATOM 708 N N . ASP A 1 83 ? 9.421 -9.859 -47.847 1.00 66.19 83 ASP A N 1
ATOM 709 C CA . ASP A 1 83 ? 8.205 -9.138 -47.414 1.00 66.19 83 ASP A CA 1
ATOM 710 C C . ASP A 1 83 ? 7.427 -9.811 -46.269 1.00 66.19 83 ASP A C 1
ATOM 712 O O . ASP A 1 83 ? 6.822 -9.121 -45.446 1.00 66.19 83 ASP A O 1
ATOM 716 N N . LYS A 1 84 ? 7.499 -11.146 -46.146 1.00 66.50 84 LYS A N 1
ATOM 717 C CA . LYS A 1 84 ? 6.939 -11.877 -44.993 1.00 66.50 84 LYS A CA 1
ATOM 718 C C . LYS A 1 84 ? 7.558 -11.432 -43.663 1.00 66.50 84 LYS A C 1
ATOM 720 O O . LYS A 1 84 ? 6.821 -11.202 -42.710 1.00 66.50 84 LYS A O 1
ATOM 725 N N . GLY A 1 85 ? 8.874 -11.210 -43.625 1.00 71.38 85 GLY A N 1
ATOM 726 C CA . GLY A 1 85 ? 9.560 -10.743 -42.421 1.00 71.38 85 GLY A CA 1
ATOM 727 C C . GLY A 1 85 ? 9.088 -9.351 -42.005 1.00 71.38 85 GLY A C 1
ATOM 728 O O . GLY A 1 85 ? 8.745 -9.139 -40.849 1.00 71.38 85 GLY A O 1
ATOM 729 N N . LYS A 1 86 ? 8.951 -8.403 -42.943 1.00 74.25 86 LYS A N 1
ATOM 730 C CA . LYS A 1 86 ? 8.453 -7.046 -42.625 1.00 74.25 86 LYS A CA 1
ATOM 731 C C . LYS A 1 86 ? 7.053 -7.051 -41.995 1.00 74.25 86 LYS A C 1
ATOM 733 O O . LYS A 1 86 ? 6.770 -6.239 -41.110 1.00 74.25 86 LYS A O 1
ATOM 738 N N . LYS A 1 87 ? 6.183 -7.968 -42.432 1.00 80.31 87 LYS A N 1
ATOM 739 C CA . LYS A 1 87 ? 4.842 -8.137 -41.858 1.00 80.31 87 LYS A CA 1
ATOM 740 C C . LYS A 1 87 ? 4.907 -8.660 -40.418 1.00 80.31 87 LYS A C 1
ATOM 742 O O . LYS A 1 87 ? 4.254 -8.087 -39.553 1.00 80.31 87 LYS A O 1
ATOM 747 N N . GLU A 1 88 ? 5.740 -9.661 -40.142 1.00 83.19 88 GLU A N 1
ATOM 748 C CA . GLU A 1 88 ? 5.934 -10.213 -38.788 1.00 83.19 88 GLU A CA 1
ATOM 749 C C . GLU A 1 88 ? 6.525 -9.183 -37.808 1.00 83.19 88 GLU A C 1
ATOM 751 O O . GLU A 1 88 ? 6.088 -9.088 -36.663 1.00 83.19 88 GLU A O 1
ATOM 756 N N . TRP A 1 89 ? 7.440 -8.322 -38.265 1.00 86.50 89 TRP A N 1
ATOM 757 C CA . TRP A 1 89 ? 7.952 -7.202 -37.461 1.00 86.50 89 TRP A CA 1
ATOM 758 C C . TRP A 1 89 ? 6.858 -6.195 -37.076 1.00 86.50 89 TRP A C 1
ATOM 760 O O . TRP A 1 89 ? 6.881 -5.635 -35.980 1.00 86.50 89 TRP A O 1
ATOM 770 N N . SER A 1 90 ? 5.876 -5.969 -37.953 1.00 83.69 90 SER A N 1
ATOM 771 C CA . SER A 1 90 ? 4.766 -5.045 -37.678 1.00 83.69 90 SER A CA 1
ATOM 772 C C . SER A 1 90 ? 3.800 -5.579 -36.614 1.00 83.69 90 SER A C 1
ATOM 774 O O . SER A 1 90 ? 3.227 -4.774 -35.870 1.00 83.69 90 SER A O 1
ATOM 776 N N . GLN A 1 91 ? 3.686 -6.910 -36.516 1.00 88.38 91 GLN A N 1
ATOM 777 C CA . GLN A 1 91 ? 2.857 -7.634 -35.544 1.00 88.38 91 GLN A CA 1
ATOM 778 C C . GLN A 1 91 ? 3.424 -7.604 -34.118 1.00 88.38 91 GLN A C 1
ATOM 780 O O . GLN A 1 91 ? 2.689 -7.864 -33.171 1.00 88.38 91 GLN A O 1
ATOM 785 N N . LEU A 1 92 ? 4.700 -7.238 -33.925 1.00 89.12 92 LEU A N 1
ATOM 786 C CA . LEU A 1 92 ? 5.278 -7.056 -32.584 1.00 89.12 92 LEU A CA 1
ATOM 787 C C . LEU A 1 92 ? 4.510 -6.019 -31.746 1.00 89.12 92 LEU A C 1
ATOM 789 O O . LEU A 1 92 ? 4.451 -6.121 -30.525 1.00 89.12 92 LEU A O 1
ATOM 793 N N . PHE A 1 93 ? 3.902 -5.033 -32.407 1.00 90.75 93 PHE A N 1
ATOM 794 C CA . PHE A 1 93 ? 3.115 -3.970 -31.776 1.00 90.75 93 PHE A CA 1
ATOM 795 C C . PHE A 1 93 ? 1.602 -4.232 -31.819 1.00 90.75 93 PHE A C 1
ATOM 797 O O . PHE A 1 93 ? 0.819 -3.301 -31.632 1.00 90.75 93 PHE A O 1
ATOM 804 N N . GLU A 1 94 ? 1.187 -5.466 -32.101 1.00 90.69 94 GLU A N 1
ATOM 805 C CA . GLU A 1 94 ? -0.211 -5.902 -32.080 1.00 90.69 94 GLU A CA 1
ATOM 806 C C . GLU A 1 94 ? -0.472 -6.784 -30.852 1.00 90.69 94 GLU A C 1
ATOM 808 O O . GLU A 1 94 ? 0.437 -7.415 -30.309 1.00 90.69 94 GLU A O 1
ATOM 813 N N . GLU A 1 95 ? -1.717 -6.817 -30.381 1.00 90.25 95 GLU A N 1
ATOM 814 C CA . GLU A 1 95 ? -2.098 -7.690 -29.268 1.00 90.25 95 GLU A CA 1
ATOM 815 C C . GLU A 1 95 ? -2.161 -9.162 -29.717 1.00 90.25 95 GLU A C 1
ATOM 817 O O . GLU A 1 95 ? -2.583 -9.437 -30.843 1.00 90.25 95 GLU A O 1
ATOM 822 N N . PRO A 1 96 ? -1.767 -10.130 -28.863 1.00 87.31 96 PRO A N 1
ATOM 823 C CA . PRO A 1 96 ? -1.332 -9.979 -27.466 1.00 87.31 96 PRO A CA 1
ATOM 824 C C . PRO A 1 96 ? 0.176 -9.704 -27.288 1.00 87.31 96 PRO A C 1
ATOM 826 O O . PRO A 1 96 ? 0.655 -9.566 -26.164 1.00 87.31 96 PRO A O 1
ATOM 829 N N . THR A 1 97 ? 0.957 -9.664 -28.373 1.00 88.81 97 THR A N 1
ATOM 830 C CA . THR A 1 97 ? 2.423 -9.522 -28.311 1.00 88.81 97 THR A CA 1
ATOM 831 C C . THR A 1 97 ? 2.846 -8.192 -27.698 1.00 88.81 97 THR A C 1
ATOM 833 O O . THR A 1 97 ? 3.777 -8.163 -26.900 1.00 88.81 97 THR A O 1
ATOM 836 N N . LYS A 1 98 ? 2.138 -7.104 -28.015 1.00 89.81 98 LYS A N 1
ATOM 837 C CA . LYS A 1 98 ? 2.418 -5.775 -27.465 1.00 89.81 98 LYS A CA 1
ATOM 838 C C . LYS A 1 98 ? 2.371 -5.769 -25.933 1.00 89.81 98 LYS A C 1
ATOM 840 O O . LYS A 1 98 ? 3.272 -5.223 -25.300 1.00 89.81 98 LYS A O 1
ATOM 845 N N . SER A 1 99 ? 1.330 -6.338 -25.328 1.00 87.62 99 SER A N 1
ATOM 846 C CA . SER A 1 99 ? 1.135 -6.289 -23.872 1.00 87.62 99 SER A CA 1
ATOM 847 C C . SER A 1 99 ? 1.974 -7.308 -23.097 1.00 87.62 99 SER A C 1
ATOM 849 O O . SER A 1 99 ? 2.250 -7.094 -21.914 1.00 87.62 99 SER A O 1
ATOM 851 N N . ASN A 1 100 ? 2.428 -8.382 -23.747 1.00 89.44 100 ASN A N 1
ATOM 852 C CA . ASN A 1 100 ? 3.238 -9.429 -23.132 1.00 89.44 100 ASN A CA 1
ATOM 853 C C . ASN A 1 100 ? 4.730 -9.277 -23.480 1.00 89.44 100 ASN A C 1
ATOM 855 O O . ASN A 1 100 ? 5.180 -9.704 -24.543 1.00 89.44 100 ASN A O 1
ATOM 859 N N . TYR A 1 101 ? 5.511 -8.729 -22.544 1.00 89.19 101 TYR A N 1
ATOM 860 C CA . TYR A 1 101 ? 6.953 -8.516 -22.719 1.00 89.19 101 TYR A CA 1
ATOM 861 C C . TYR A 1 101 ? 7.732 -9.798 -23.045 1.00 89.19 101 TYR A C 1
ATOM 863 O O . TYR A 1 101 ? 8.634 -9.761 -23.880 1.00 89.19 101 TYR A O 1
ATOM 871 N N . LEU A 1 102 ? 7.379 -10.945 -22.452 1.00 88.62 102 LEU A N 1
ATOM 872 C CA . LEU A 1 102 ? 8.060 -12.217 -22.720 1.00 88.62 102 LEU A CA 1
ATOM 873 C C . LEU A 1 102 ? 7.839 -12.662 -24.166 1.00 88.62 102 LEU A C 1
ATOM 875 O O . LEU A 1 102 ? 8.793 -13.034 -24.853 1.00 88.62 102 LEU A O 1
ATOM 879 N N . GLU A 1 103 ? 6.597 -12.576 -24.642 1.00 90.31 103 GLU A N 1
ATOM 880 C CA . GLU A 1 103 ? 6.249 -12.918 -26.022 1.00 90.31 103 GLU A CA 1
ATOM 881 C C . GLU A 1 103 ? 6.878 -11.931 -27.013 1.00 90.31 103 GLU A C 1
ATOM 883 O O . GLU A 1 103 ? 7.428 -12.354 -28.031 1.00 90.31 103 GLU A O 1
ATOM 888 N N . PHE A 1 104 ? 6.882 -10.631 -26.697 1.00 92.75 104 PHE A N 1
ATOM 889 C CA . PHE A 1 104 ? 7.564 -9.621 -27.506 1.00 92.75 104 PHE A CA 1
ATOM 890 C C . PHE A 1 104 ? 9.053 -9.940 -27.655 1.00 92.75 104 PHE A C 1
ATOM 892 O O . PHE A 1 104 ? 9.565 -10.020 -28.772 1.00 92.75 104 PHE A O 1
ATOM 899 N N . LEU A 1 105 ? 9.760 -10.154 -26.540 1.00 91.00 105 LEU A N 1
ATOM 900 C CA . LEU A 1 105 ? 11.200 -10.421 -26.544 1.00 91.00 105 LEU A CA 1
ATOM 901 C C . LEU A 1 105 ? 11.526 -11.759 -27.217 1.00 91.00 105 LEU A C 1
ATOM 903 O O . LEU A 1 105 ? 12.561 -11.874 -27.878 1.00 91.00 105 LEU A O 1
ATOM 907 N N . LYS A 1 106 ? 10.656 -12.767 -27.076 1.00 90.19 106 LYS A N 1
ATOM 908 C CA . LYS A 1 106 ? 10.776 -14.052 -27.773 1.00 90.19 106 LYS A CA 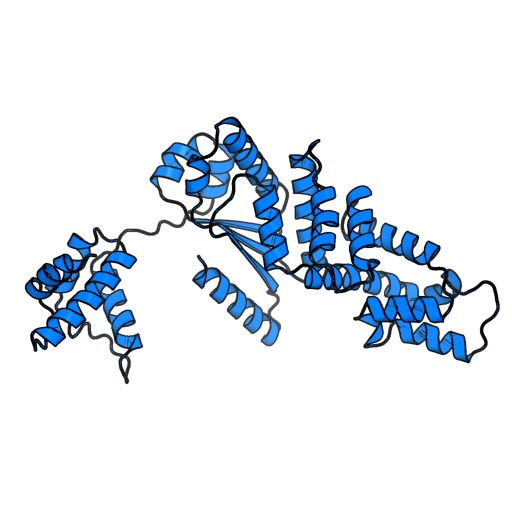1
ATOM 909 C C . LYS A 1 106 ? 10.672 -13.863 -29.287 1.00 90.19 106 LYS A C 1
ATOM 911 O O . LYS A 1 106 ? 11.617 -14.217 -29.992 1.00 90.19 106 LYS A O 1
ATOM 916 N N . ARG A 1 107 ? 9.601 -13.229 -29.776 1.00 89.88 107 ARG A N 1
ATOM 917 C CA . ARG A 1 107 ? 9.405 -12.975 -31.214 1.00 89.88 107 ARG A CA 1
ATOM 918 C C . ARG A 1 107 ? 10.485 -12.077 -31.798 1.00 89.88 107 ARG A C 1
ATOM 920 O O . ARG A 1 107 ? 10.993 -12.348 -32.878 1.00 89.88 107 ARG A O 1
ATOM 927 N N . PHE A 1 108 ? 10.901 -11.040 -31.074 1.00 90.75 108 PHE A N 1
ATOM 928 C CA . PHE A 1 108 ? 11.990 -10.166 -31.509 1.00 90.75 108 PHE A CA 1
ATOM 929 C C . PHE A 1 108 ? 13.300 -10.947 -31.736 1.00 90.75 108 PHE A C 1
ATOM 931 O O . PHE A 1 108 ? 14.010 -10.705 -32.715 1.00 90.75 108 PHE A O 1
ATOM 938 N N . LYS A 1 109 ? 13.606 -11.925 -30.869 1.00 88.94 109 LYS A N 1
ATOM 939 C CA . LYS A 1 109 ? 14.763 -12.822 -31.035 1.00 88.94 109 LYS A CA 1
ATOM 940 C C . LYS A 1 109 ? 14.589 -13.792 -32.205 1.00 88.94 109 LYS A C 1
ATOM 942 O O . LYS A 1 109 ? 15.543 -13.996 -32.952 1.00 88.94 109 LYS A O 1
ATOM 947 N N . GLU A 1 110 ? 13.397 -14.359 -32.392 1.00 89.06 110 GLU A N 1
ATOM 948 C CA . GLU A 1 110 ? 13.074 -15.234 -33.534 1.00 89.06 110 GLU A CA 1
ATOM 949 C C . GLU A 1 110 ? 13.240 -14.500 -34.874 1.00 89.06 110 GLU A C 1
ATOM 951 O O . GLU A 1 110 ? 13.812 -15.042 -35.820 1.00 89.06 110 GLU A O 1
ATOM 956 N N . LEU A 1 111 ? 12.868 -13.218 -34.907 1.00 88.19 111 LEU A N 1
ATOM 957 C CA . LEU A 1 111 ? 13.065 -12.305 -36.035 1.00 88.19 111 LEU A CA 1
ATOM 958 C C . LEU A 1 111 ? 14.519 -11.831 -36.215 1.00 88.19 111 LEU A C 1
ATOM 960 O O . LEU A 1 111 ? 14.802 -11.036 -37.116 1.00 88.19 111 LEU A O 1
ATOM 964 N N . ARG A 1 112 ? 15.447 -12.327 -35.383 1.00 86.88 112 ARG A N 1
ATOM 965 C CA . ARG A 1 112 ? 16.881 -11.991 -35.379 1.00 86.88 112 ARG A CA 1
ATOM 966 C C . ARG A 1 112 ? 17.147 -10.487 -35.266 1.00 86.88 112 ARG A C 1
ATOM 968 O O . ARG A 1 112 ? 18.088 -9.980 -35.879 1.00 86.88 112 ARG A O 1
ATOM 975 N N . GLY A 1 113 ? 16.315 -9.780 -34.504 1.00 87.12 113 GLY A N 1
ATOM 976 C CA . GLY A 1 113 ? 16.520 -8.365 -34.221 1.00 87.12 113 GLY A CA 1
ATOM 977 C C . GLY A 1 113 ? 17.802 -8.108 -33.428 1.00 87.12 113 GLY A C 1
ATOM 978 O O . GLY A 1 113 ? 18.272 -8.970 -32.680 1.00 87.12 113 GLY A O 1
ATOM 979 N N . ASP A 1 114 ? 18.365 -6.908 -33.571 1.00 91.19 114 ASP A N 1
ATOM 980 C CA . ASP A 1 114 ? 19.525 -6.480 -32.783 1.00 91.19 114 ASP A CA 1
ATOM 981 C C . ASP A 1 114 ? 19.135 -6.278 -31.309 1.00 91.19 114 ASP A C 1
ATOM 983 O O . ASP A 1 114 ? 18.673 -5.214 -30.891 1.00 91.19 114 ASP A O 1
ATOM 987 N N . PHE A 1 115 ? 19.289 -7.346 -30.521 1.00 90.06 115 PHE A N 1
ATOM 988 C CA . PHE A 1 115 ? 18.886 -7.374 -29.117 1.00 90.06 115 PHE A CA 1
ATOM 989 C C . PHE A 1 115 ? 19.717 -6.435 -28.251 1.00 90.06 115 PHE A C 1
ATOM 991 O O . PHE A 1 115 ? 19.173 -5.821 -27.341 1.00 90.06 115 PHE A O 1
ATOM 998 N N . LYS A 1 116 ? 21.010 -6.280 -28.555 1.00 91.06 116 LYS A N 1
ATOM 999 C CA . LYS A 1 116 ? 21.888 -5.383 -27.802 1.00 91.06 116 LYS A CA 1
ATOM 1000 C C . LYS A 1 116 ? 21.422 -3.939 -27.962 1.00 91.06 116 LYS A C 1
ATOM 1002 O O . LYS A 1 116 ? 21.267 -3.227 -26.975 1.00 91.06 116 LYS A O 1
ATOM 1007 N N . LYS A 1 117 ? 21.114 -3.542 -29.197 1.00 92.56 117 LYS A N 1
ATOM 1008 C CA . LYS A 1 117 ? 20.587 -2.208 -29.485 1.00 92.56 117 LYS A CA 1
ATOM 1009 C C . LYS A 1 117 ? 19.215 -1.979 -28.849 1.00 92.56 117 LYS A C 1
ATOM 1011 O O . LYS A 1 117 ? 18.984 -0.922 -28.276 1.00 92.56 117 LYS A O 1
ATOM 1016 N N . LEU A 1 118 ? 18.327 -2.979 -28.887 1.00 93.25 118 LEU A N 1
ATOM 1017 C CA . LEU A 1 118 ? 17.035 -2.900 -28.198 1.00 93.25 118 LEU A CA 1
ATOM 1018 C C . LEU A 1 118 ? 17.218 -2.702 -26.686 1.00 93.25 118 LEU A C 1
ATOM 1020 O O . LEU A 1 118 ? 16.547 -1.857 -26.107 1.00 93.25 118 LEU A O 1
ATOM 1024 N N . GLN A 1 119 ? 18.132 -3.441 -26.053 1.00 93.25 119 GLN A N 1
ATOM 1025 C CA . GLN A 1 119 ? 18.435 -3.286 -24.627 1.00 93.25 119 GLN A CA 1
ATOM 1026 C C . GLN A 1 119 ? 18.953 -1.881 -24.298 1.00 93.25 119 GLN A C 1
ATOM 1028 O O . GLN A 1 119 ? 18.501 -1.289 -23.321 1.00 93.25 119 GLN A O 1
ATOM 1033 N N . GLU A 1 120 ? 19.859 -1.337 -25.115 1.00 94.38 120 GLU A N 1
ATOM 1034 C CA . GLU A 1 120 ? 20.373 0.031 -24.961 1.00 94.38 120 GLU A CA 1
ATOM 1035 C C . GLU A 1 120 ? 19.243 1.068 -25.065 1.00 94.38 120 GLU A C 1
ATOM 1037 O O . GLU A 1 120 ? 19.122 1.943 -24.210 1.00 94.38 120 GLU A O 1
ATOM 1042 N N . ASP A 1 121 ? 18.354 0.930 -26.049 1.00 94.62 121 ASP A N 1
ATOM 1043 C CA . ASP A 1 121 ? 17.216 1.836 -26.217 1.00 94.62 121 ASP A CA 1
ATOM 1044 C C . ASP A 1 121 ? 16.184 1.704 -25.085 1.00 94.62 121 ASP A C 1
ATOM 1046 O O . ASP A 1 121 ? 15.698 2.713 -24.572 1.00 94.62 121 ASP A O 1
ATOM 1050 N N . MET A 1 122 ? 15.883 0.481 -24.637 1.00 95.44 122 MET A N 1
ATOM 1051 C CA . MET A 1 122 ? 15.022 0.238 -23.472 1.00 95.44 122 MET A CA 1
ATOM 1052 C C . MET A 1 122 ? 15.602 0.883 -22.210 1.00 95.44 122 MET A C 1
ATOM 1054 O O . MET A 1 122 ? 14.869 1.510 -21.446 1.00 95.44 122 MET A O 1
ATOM 1058 N N . ARG A 1 123 ? 16.919 0.775 -22.006 1.00 95.94 123 ARG A N 1
ATOM 1059 C CA . ARG A 1 123 ? 17.626 1.408 -20.888 1.00 95.94 123 ARG A CA 1
ATOM 1060 C C . ARG A 1 123 ? 17.486 2.925 -20.914 1.00 95.94 123 ARG A C 1
ATOM 1062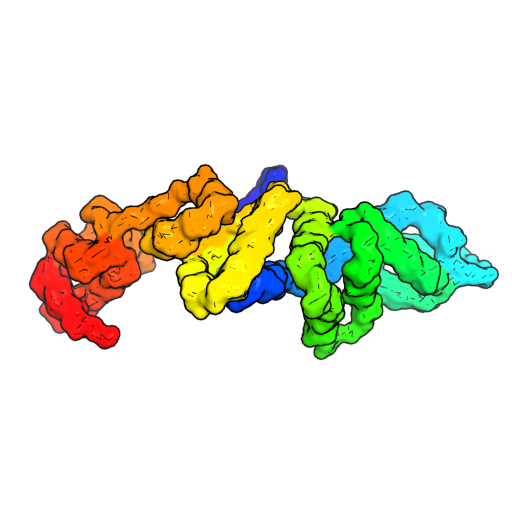 O O . ARG A 1 123 ? 17.188 3.531 -19.887 1.00 95.94 123 ARG A O 1
ATOM 1069 N N . GLU A 1 124 ? 17.697 3.547 -22.071 1.00 96.44 124 GLU A N 1
ATOM 1070 C CA . GLU A 1 124 ? 17.579 5.002 -22.202 1.00 96.44 124 GLU A CA 1
ATOM 1071 C C . GLU A 1 124 ? 16.128 5.477 -22.054 1.00 96.44 124 GLU A C 1
ATOM 1073 O O . GLU A 1 124 ? 15.894 6.532 -21.462 1.00 96.44 124 GLU A O 1
ATOM 1078 N N . ILE A 1 125 ? 15.144 4.679 -22.485 1.00 96.56 125 ILE A N 1
ATOM 1079 C CA . ILE A 1 125 ? 13.727 4.941 -22.195 1.00 96.56 125 ILE A CA 1
ATOM 1080 C C . ILE A 1 125 ? 1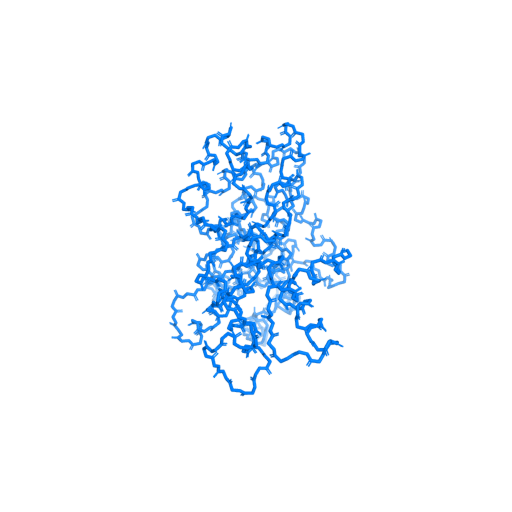3.469 4.903 -20.685 1.00 96.56 125 ILE A C 1
ATOM 1082 O O . ILE A 1 125 ? 12.892 5.849 -20.155 1.00 96.56 125 ILE A O 1
ATOM 1086 N N . ILE A 1 126 ? 13.934 3.874 -19.966 1.00 96.75 126 ILE A N 1
ATOM 1087 C CA . ILE A 1 126 ? 13.793 3.804 -18.500 1.00 96.75 126 ILE A CA 1
ATOM 1088 C C . ILE A 1 126 ? 14.448 5.027 -17.844 1.00 96.75 126 ILE A C 1
ATOM 1090 O O . ILE A 1 126 ? 13.851 5.651 -16.966 1.00 96.75 126 ILE A O 1
ATOM 1094 N N . LYS A 1 127 ? 15.642 5.423 -18.301 1.00 96.69 127 LYS A N 1
ATOM 1095 C CA . LYS A 1 127 ? 16.349 6.588 -17.754 1.00 96.69 127 LYS A CA 1
ATOM 1096 C C . LYS A 1 127 ? 15.602 7.901 -17.943 1.00 96.69 127 LYS A C 1
ATOM 1098 O O . LYS A 1 127 ? 15.616 8.756 -17.059 1.00 96.69 127 LYS A O 1
ATOM 1103 N N . ARG A 1 128 ? 14.984 8.065 -19.111 1.00 96.38 128 ARG A N 1
ATOM 1104 C CA . ARG A 1 128 ? 14.258 9.277 -19.490 1.00 96.38 128 ARG A CA 1
ATOM 1105 C C . ARG A 1 128 ? 12.878 9.350 -18.847 1.00 96.38 128 ARG A C 1
ATOM 1107 O O . ARG A 1 128 ? 12.479 10.416 -18.393 1.00 96.38 128 ARG A O 1
ATOM 1114 N N . GLU A 1 129 ? 12.151 8.237 -18.835 1.00 95.25 129 GLU A N 1
ATOM 1115 C CA . GLU A 1 129 ? 10.736 8.223 -18.465 1.00 95.25 129 GLU A CA 1
ATOM 1116 C C . GLU A 1 129 ? 10.482 7.859 -17.001 1.00 95.25 129 GLU A C 1
ATOM 1118 O O . GLU A 1 129 ? 9.449 8.263 -16.473 1.00 95.25 129 GLU A O 1
ATOM 1123 N N . ILE A 1 130 ? 11.389 7.108 -16.362 1.00 94.31 130 ILE A N 1
ATOM 1124 C CA . ILE A 1 130 ? 11.198 6.558 -15.011 1.00 94.31 130 ILE A CA 1
ATOM 1125 C C . ILE A 1 130 ? 12.231 7.113 -14.028 1.00 94.31 130 ILE A C 1
ATOM 1127 O O . ILE A 1 130 ? 11.856 7.682 -13.004 1.00 94.31 130 ILE A O 1
ATOM 1131 N N . VAL A 1 131 ? 13.532 6.925 -14.288 1.00 93.75 131 VAL A N 1
ATOM 1132 C CA . VAL A 1 131 ? 14.573 7.293 -13.315 1.00 93.75 131 VAL A CA 1
ATOM 1133 C C . VAL A 1 131 ? 15.940 7.554 -13.936 1.00 93.75 131 VAL A C 1
ATOM 1135 O O . VAL A 1 131 ? 16.540 6.676 -14.536 1.00 93.75 131 VAL A O 1
ATOM 1138 N N . SER A 1 132 ? 16.504 8.739 -13.700 1.00 92.69 132 SER A N 1
ATOM 1139 C CA . SER A 1 132 ? 17.810 9.123 -14.256 1.00 92.69 132 SER A CA 1
ATOM 1140 C C . SER A 1 132 ? 19.005 8.356 -13.667 1.00 92.69 132 SER A C 1
ATOM 1142 O O . SER A 1 132 ? 20.079 8.323 -14.277 1.00 92.69 132 SER A O 1
ATOM 1144 N N . ASP A 1 133 ? 18.838 7.735 -12.496 1.00 92.19 133 ASP A N 1
ATOM 1145 C CA . ASP A 1 133 ? 19.859 6.901 -11.865 1.00 92.19 133 ASP A CA 1
ATOM 1146 C C . ASP A 1 133 ? 20.134 5.650 -12.709 1.00 92.19 133 ASP A C 1
ATOM 1148 O O . ASP A 1 133 ? 19.279 4.784 -12.889 1.00 92.19 133 ASP A O 1
ATOM 1152 N N . SER A 1 134 ? 21.358 5.564 -13.232 1.00 90.81 134 SER A N 1
ATOM 1153 C CA . SER A 1 134 ? 21.747 4.496 -14.155 1.00 90.81 134 SER A CA 1
ATOM 1154 C C . SER A 1 134 ? 21.719 3.115 -13.505 1.00 90.81 134 SER A C 1
ATOM 1156 O O . SER A 1 134 ? 21.282 2.168 -14.148 1.00 90.81 134 SER A O 1
ATOM 1158 N N . ALA A 1 135 ? 22.129 3.002 -12.238 1.00 89.19 135 ALA A N 1
ATOM 1159 C CA . ALA A 1 135 ? 22.153 1.717 -11.551 1.00 89.19 135 ALA A CA 1
ATOM 1160 C C . ALA A 1 135 ? 20.733 1.178 -11.347 1.00 89.19 135 ALA A C 1
ATOM 1162 O O . ALA A 1 135 ? 20.494 -0.005 -11.568 1.00 89.19 135 ALA A O 1
ATOM 1163 N N . LEU A 1 136 ? 19.780 2.034 -10.972 1.00 89.69 136 LEU A N 1
ATOM 1164 C CA . LEU A 1 136 ? 18.385 1.622 -10.842 1.00 89.69 136 LEU A CA 1
ATOM 1165 C C . LEU A 1 136 ? 17.732 1.330 -12.199 1.00 89.69 136 LEU A C 1
ATOM 1167 O O . LEU A 1 136 ? 16.973 0.370 -12.315 1.00 89.69 136 LEU A O 1
ATOM 1171 N N . ALA A 1 137 ? 18.052 2.108 -13.236 1.00 92.69 137 ALA A N 1
ATOM 1172 C CA . ALA A 1 137 ? 17.576 1.830 -14.588 1.00 92.69 137 ALA A CA 1
ATOM 1173 C C . ALA A 1 137 ? 18.051 0.458 -15.097 1.00 92.69 137 ALA A C 1
ATOM 1175 O O . ALA A 1 137 ? 17.261 -0.280 -15.687 1.00 92.69 137 ALA A O 1
ATOM 1176 N N . ASP A 1 138 ? 19.304 0.091 -14.809 1.00 90.12 138 ASP A N 1
ATOM 1177 C CA . ASP A 1 138 ? 19.856 -1.232 -15.117 1.00 90.12 138 ASP A CA 1
ATOM 1178 C C . ASP A 1 138 ? 19.088 -2.345 -14.387 1.00 90.12 138 ASP A C 1
ATOM 1180 O O . ASP A 1 138 ? 18.725 -3.343 -15.007 1.00 90.12 138 ASP A O 1
ATOM 1184 N N . ARG A 1 139 ? 18.719 -2.145 -13.113 1.00 88.62 139 ARG A N 1
ATOM 1185 C CA . ARG A 1 139 ? 17.878 -3.103 -12.368 1.00 88.62 139 ARG A CA 1
ATOM 1186 C C . ARG A 1 139 ? 16.478 -3.253 -12.956 1.00 88.62 139 ARG A C 1
ATOM 1188 O O . ARG A 1 139 ? 15.972 -4.368 -13.059 1.00 88.62 139 ARG A O 1
ATOM 1195 N N . TYR A 1 140 ? 15.839 -2.156 -13.359 1.00 91.25 140 TYR A N 1
ATOM 1196 C CA . TYR A 1 140 ? 14.536 -2.231 -14.024 1.00 91.25 140 TYR A CA 1
ATOM 1197 C C . TYR A 1 140 ? 14.616 -2.935 -15.372 1.00 91.25 140 TYR A C 1
ATOM 1199 O O . TYR A 1 140 ? 13.718 -3.703 -15.710 1.00 91.25 140 TYR A O 1
ATOM 1207 N N . LEU A 1 141 ? 15.694 -2.720 -16.124 1.00 91.06 141 LEU A N 1
ATOM 1208 C CA . LEU A 1 141 ? 15.927 -3.443 -17.364 1.00 91.06 141 LEU A CA 1
ATOM 1209 C C . LEU A 1 141 ? 16.123 -4.942 -17.095 1.00 91.06 141 LEU A C 1
ATOM 1211 O O . LEU A 1 141 ? 15.469 -5.759 -17.739 1.00 91.06 141 LEU A O 1
ATOM 1215 N N . GLU A 1 142 ? 16.959 -5.306 -16.118 1.00 87.69 142 GLU A N 1
ATOM 1216 C CA . GLU A 1 142 ? 17.147 -6.694 -15.676 1.00 87.69 142 GLU A CA 1
ATOM 1217 C C . GLU A 1 142 ? 15.797 -7.352 -15.357 1.00 87.69 142 GLU A C 1
ATOM 1219 O O . GLU A 1 142 ? 15.492 -8.409 -15.907 1.00 87.69 142 GLU A O 1
ATOM 1224 N N . LEU A 1 143 ? 14.930 -6.694 -14.582 1.00 85.56 143 LEU A N 1
ATOM 1225 C CA . LEU A 1 143 ? 13.602 -7.219 -14.236 1.00 85.56 143 LEU A CA 1
ATOM 1226 C C . LEU A 1 143 ? 12.713 -7.570 -15.437 1.00 85.56 143 LEU A C 1
ATOM 1228 O O . LEU A 1 143 ? 11.858 -8.444 -15.307 1.00 85.56 143 LEU A O 1
ATOM 1232 N N . ILE A 1 144 ? 12.880 -6.888 -16.571 1.00 87.75 144 ILE A N 1
ATOM 1233 C CA . ILE A 1 144 ? 12.124 -7.147 -17.807 1.00 87.75 144 ILE A CA 1
ATOM 1234 C C . ILE A 1 144 ? 12.788 -8.245 -18.643 1.00 87.75 144 ILE A C 1
ATOM 1236 O O . ILE A 1 144 ? 12.113 -8.995 -19.344 1.00 87.75 144 ILE A O 1
ATOM 1240 N N . LEU A 1 145 ? 14.117 -8.335 -18.597 1.00 83.62 145 LEU A N 1
ATOM 1241 C CA . LEU A 1 145 ? 14.891 -9.278 -19.402 1.00 83.62 145 LEU A CA 1
ATOM 1242 C C . LEU A 1 145 ? 15.015 -10.672 -18.772 1.00 83.62 145 LEU A C 1
ATOM 1244 O O . LEU A 1 145 ? 15.248 -11.636 -19.509 1.00 83.62 145 LEU A O 1
ATOM 1248 N N . PHE A 1 146 ? 14.904 -10.786 -17.444 1.00 69.75 146 PHE A N 1
ATOM 1249 C CA . PHE A 1 146 ? 14.981 -12.063 -16.732 1.00 69.75 146 PHE A CA 1
ATOM 1250 C C . PHE A 1 146 ? 13.826 -12.988 -17.146 1.00 69.75 146 PHE A C 1
ATOM 1252 O O . PHE A 1 146 ? 12.660 -12.600 -17.165 1.00 69.75 146 PHE A O 1
ATOM 1259 N N . LYS A 1 147 ? 14.191 -14.211 -17.549 1.00 54.62 147 LYS A N 1
ATOM 1260 C CA . LYS A 1 147 ? 13.393 -15.075 -18.431 1.00 54.62 147 LYS A CA 1
ATOM 1261 C C . LYS A 1 147 ? 12.644 -16.207 -17.718 1.00 54.62 147 LYS A C 1
ATOM 1263 O O . LYS A 1 147 ? 11.860 -16.881 -18.377 1.00 54.62 147 LYS A O 1
ATOM 1268 N N . ASP A 1 148 ? 12.862 -16.408 -16.419 1.00 54.44 148 ASP A N 1
ATOM 1269 C CA . ASP A 1 148 ? 12.294 -17.539 -15.684 1.00 54.44 148 ASP A CA 1
ATOM 1270 C C . ASP A 1 148 ? 11.307 -17.079 -14.603 1.00 54.44 148 ASP A C 1
ATOM 1272 O O . ASP A 1 148 ? 11.657 -16.408 -13.635 1.00 54.44 148 ASP A O 1
ATOM 1276 N N . GLU A 1 149 ? 10.044 -17.482 -14.762 1.00 48.25 149 GLU A N 1
ATOM 1277 C CA . GLU A 1 149 ? 8.943 -17.263 -13.809 1.00 48.25 149 GLU A CA 1
ATOM 1278 C C . GLU A 1 149 ? 9.140 -18.000 -12.467 1.00 48.25 149 GLU A C 1
ATOM 1280 O O . GLU A 1 149 ? 8.348 -17.822 -11.545 1.00 48.25 149 GLU A O 1
ATOM 1285 N N . LYS A 1 150 ? 10.183 -18.833 -12.333 1.00 47.12 150 LYS A N 1
ATOM 1286 C CA . LYS A 1 150 ? 10.383 -19.715 -11.171 1.00 47.12 150 LYS A CA 1
ATOM 1287 C C . LYS A 1 150 ? 11.115 -19.090 -9.983 1.00 47.12 150 LYS A C 1
ATOM 1289 O O . LYS A 1 150 ? 11.159 -19.722 -8.935 1.00 47.12 150 LYS A O 1
ATOM 1294 N N . GLU A 1 151 ? 11.628 -17.868 -10.095 1.00 50.22 151 GLU A N 1
ATOM 1295 C CA . GLU A 1 151 ? 12.392 -17.228 -9.015 1.00 50.22 151 GLU A CA 1
ATOM 1296 C C . GLU A 1 151 ? 11.878 -15.807 -8.734 1.00 50.22 151 GLU A C 1
ATOM 1298 O O . GLU A 1 151 ? 12.499 -14.786 -9.049 1.00 50.22 151 GLU A O 1
ATOM 1303 N N . ALA A 1 152 ? 10.703 -15.736 -8.103 1.00 45.94 152 ALA A N 1
ATOM 1304 C CA . ALA A 1 152 ? 10.214 -14.502 -7.485 1.00 45.94 152 ALA A CA 1
ATOM 1305 C C . ALA A 1 152 ? 11.231 -13.932 -6.468 1.00 45.94 152 ALA A C 1
ATOM 1307 O O . ALA A 1 152 ? 11.361 -12.712 -6.369 1.00 45.94 152 ALA A O 1
ATOM 1308 N N . ASP A 1 153 ? 12.015 -14.795 -5.812 1.00 49.56 153 ASP A N 1
ATOM 1309 C CA . ASP A 1 153 ? 13.049 -14.414 -4.839 1.00 49.56 153 ASP A CA 1
ATOM 1310 C C . ASP A 1 153 ? 14.217 -13.629 -5.470 1.00 49.56 153 ASP A C 1
ATOM 1312 O O . ASP A 1 153 ? 14.603 -12.579 -4.958 1.00 49.56 153 ASP A O 1
ATOM 1316 N N . ILE A 1 154 ? 14.702 -14.022 -6.657 1.00 53.28 154 ILE A N 1
ATOM 1317 C CA . ILE A 1 154 ? 15.788 -13.299 -7.361 1.00 53.28 154 ILE A CA 1
ATOM 1318 C C . ILE A 1 154 ? 15.364 -11.883 -7.753 1.00 53.28 154 ILE A C 1
ATOM 1320 O O . ILE A 1 154 ? 16.158 -10.945 -7.814 1.00 53.28 154 ILE A O 1
ATOM 1324 N N . SER A 1 155 ? 14.079 -11.713 -8.021 1.00 59.09 155 SER A N 1
ATOM 1325 C CA . SER A 1 155 ? 13.523 -10.474 -8.546 1.00 59.09 155 SER A CA 1
ATOM 1326 C C . SER A 1 155 ? 13.508 -9.361 -7.491 1.00 59.09 155 SER A C 1
ATOM 1328 O O . SER A 1 155 ? 13.692 -8.185 -7.816 1.00 59.09 155 SER A O 1
ATOM 1330 N N . TRP A 1 156 ? 13.357 -9.738 -6.222 1.00 61.66 156 TRP A N 1
ATOM 1331 C CA . TRP A 1 156 ? 13.548 -8.841 -5.091 1.00 61.66 156 TRP A CA 1
ATOM 1332 C C . TRP A 1 156 ? 15.005 -8.582 -4.793 1.00 61.66 156 TRP A C 1
ATOM 1334 O O . TRP A 1 156 ? 15.346 -7.428 -4.574 1.00 61.66 156 TRP A O 1
ATOM 1344 N N . ASP A 1 157 ? 15.873 -9.588 -4.857 1.00 61.44 157 ASP A N 1
ATOM 1345 C CA . ASP A 1 157 ? 17.313 -9.390 -4.666 1.00 61.44 157 ASP A CA 1
ATOM 1346 C C . ASP A 1 157 ? 17.906 -8.407 -5.688 1.00 61.44 157 ASP A C 1
ATOM 1348 O O . ASP A 1 157 ? 18.776 -7.598 -5.352 1.00 61.44 157 ASP A O 1
ATOM 1352 N N . ILE A 1 158 ? 17.383 -8.397 -6.920 1.00 63.03 158 ILE A N 1
ATOM 1353 C CA . ILE A 1 158 ? 17.736 -7.421 -7.964 1.00 63.03 158 ILE A CA 1
ATOM 1354 C C . ILE A 1 158 ? 17.416 -5.984 -7.512 1.00 63.03 158 ILE A C 1
ATOM 1356 O O . ILE A 1 158 ? 18.249 -5.086 -7.664 1.00 63.03 158 ILE A O 1
ATOM 1360 N N . LEU A 1 159 ? 16.238 -5.755 -6.921 1.00 69.50 159 LEU A N 1
ATOM 1361 C CA . LEU A 1 159 ? 15.815 -4.436 -6.432 1.00 69.50 159 LEU A CA 1
ATOM 1362 C C . LEU A 1 159 ? 16.441 -4.079 -5.075 1.00 69.50 159 LEU A C 1
ATOM 1364 O O . LEU A 1 159 ? 16.920 -2.965 -4.884 1.00 69.50 159 LEU A O 1
ATOM 1368 N N . ALA A 1 160 ? 16.504 -5.023 -4.141 1.00 64.06 160 ALA A N 1
ATOM 1369 C CA . ALA A 1 160 ? 17.105 -4.869 -2.821 1.00 64.06 160 ALA A CA 1
ATOM 1370 C C . ALA A 1 160 ? 18.617 -4.628 -2.919 1.00 64.06 160 ALA A C 1
ATOM 1372 O O . ALA A 1 160 ? 19.168 -3.821 -2.170 1.00 64.06 160 ALA A O 1
ATOM 1373 N N . GLY A 1 161 ? 19.282 -5.232 -3.909 1.00 60.97 161 GLY A N 1
ATOM 1374 C CA . GLY A 1 161 ? 20.686 -4.988 -4.229 1.00 60.97 161 GLY A CA 1
ATOM 1375 C C . GLY A 1 161 ? 20.983 -3.550 -4.670 1.00 60.97 161 GLY A C 1
ATOM 1376 O O . GLY A 1 161 ? 22.135 -3.115 -4.579 1.00 60.97 161 GLY A O 1
ATOM 1377 N N . TYR A 1 162 ? 19.977 -2.780 -5.112 1.00 64.44 162 TYR A N 1
ATOM 1378 C CA . TYR A 1 162 ? 20.136 -1.345 -5.365 1.00 64.44 162 TYR A CA 1
ATOM 1379 C C . TYR A 1 162 ? 20.397 -0.584 -4.061 1.00 64.44 162 TYR A C 1
ATOM 1381 O O . TYR A 1 162 ? 21.350 0.205 -3.991 1.00 64.44 162 TYR A O 1
ATOM 1389 N N . ILE A 1 163 ? 19.608 -0.867 -3.017 1.00 64.75 163 ILE A N 1
ATOM 1390 C CA . ILE A 1 163 ? 19.684 -0.235 -1.694 1.00 64.75 163 ILE A CA 1
ATOM 1391 C C . ILE A 1 163 ? 20.857 -0.844 -0.905 1.00 64.75 163 ILE A C 1
ATOM 1393 O O . ILE A 1 163 ? 20.706 -1.575 0.070 1.00 64.75 163 ILE A O 1
ATOM 1397 N N . SER A 1 164 ? 22.078 -0.571 -1.367 1.00 62.06 164 SER A N 1
ATOM 1398 C CA . SER A 1 164 ? 23.309 -1.017 -0.713 1.00 62.06 164 SER A CA 1
ATOM 1399 C C . SER A 1 164 ? 23.570 -0.270 0.605 1.00 62.06 164 SER A C 1
ATOM 1401 O O . SER A 1 164 ? 23.010 0.792 0.858 1.00 62.06 164 SER A O 1
ATOM 1403 N N . LYS A 1 165 ? 24.484 -0.789 1.443 1.00 58.38 165 LYS A N 1
ATOM 1404 C CA . LYS A 1 165 ? 24.815 -0.217 2.768 1.00 58.38 165 LYS A CA 1
ATOM 1405 C C . LYS A 1 165 ? 25.354 1.228 2.746 1.00 58.38 165 LYS A C 1
ATOM 1407 O O . LYS A 1 165 ? 25.429 1.850 3.802 1.00 58.38 165 LYS A O 1
ATOM 1412 N N . LYS A 1 166 ? 25.752 1.759 1.583 1.00 59.12 166 LYS A N 1
ATOM 1413 C CA . LYS A 1 166 ? 26.227 3.144 1.413 1.00 59.12 166 LYS A CA 1
ATOM 1414 C C . LYS A 1 166 ? 25.126 3.999 0.785 1.00 59.12 166 LYS A C 1
ATOM 1416 O O . LYS A 1 166 ? 24.521 3.580 -0.197 1.00 59.12 166 LYS A O 1
ATOM 1421 N N . ASP A 1 167 ? 24.904 5.190 1.341 1.00 67.75 167 ASP A N 1
ATOM 1422 C CA . ASP A 1 167 ? 23.894 6.165 0.895 1.00 67.75 167 ASP A CA 1
ATOM 1423 C C . ASP A 1 167 ? 22.459 5.623 0.831 1.00 67.75 167 ASP A C 1
ATOM 1425 O O . ASP A 1 167 ? 21.660 6.025 -0.018 1.00 67.75 167 ASP A O 1
ATOM 1429 N N . ILE A 1 168 ? 22.134 4.730 1.770 1.00 71.94 168 ILE A N 1
ATOM 1430 C CA . ILE A 1 168 ? 20.827 4.083 1.937 1.00 71.94 168 ILE A CA 1
ATOM 1431 C C . ILE A 1 168 ? 19.674 5.071 1.726 1.00 71.94 168 ILE A C 1
ATOM 1433 O O . ILE A 1 168 ? 18.864 4.875 0.827 1.00 71.94 168 ILE A O 1
ATOM 1437 N N . GLN A 1 169 ? 19.662 6.171 2.486 1.00 72.25 169 GLN A N 1
ATOM 1438 C CA . GLN A 1 169 ? 18.556 7.131 2.482 1.00 72.25 169 GLN A CA 1
ATOM 1439 C C . GLN A 1 169 ? 18.322 7.737 1.098 1.00 72.25 169 GLN A C 1
ATOM 1441 O O . GLN A 1 169 ? 17.194 7.825 0.621 1.00 72.25 169 GLN A O 1
ATOM 1446 N N . ARG A 1 170 ? 19.398 8.138 0.409 1.00 79.12 170 ARG A N 1
ATOM 1447 C CA . ARG A 1 170 ? 19.296 8.729 -0.929 1.00 79.12 170 ARG A CA 1
ATOM 1448 C C . ARG A 1 170 ? 18.727 7.725 -1.927 1.00 79.12 170 ARG A C 1
ATOM 1450 O O . ARG A 1 170 ? 17.892 8.100 -2.746 1.00 79.12 170 ARG A O 1
ATOM 1457 N N . LYS A 1 171 ? 19.187 6.478 -1.866 1.00 81.69 171 LYS A N 1
ATOM 1458 C CA . LYS A 1 171 ? 18.741 5.414 -2.767 1.00 81.69 171 LYS A CA 1
ATOM 1459 C C . LYS A 1 171 ? 17.300 4.998 -2.501 1.00 81.69 171 LYS A C 1
ATOM 1461 O O . LYS A 1 171 ? 16.551 4.835 -3.453 1.00 81.69 171 LYS A O 1
ATOM 1466 N N . GLU A 1 172 ? 16.889 4.903 -1.240 1.00 79.44 172 GLU A N 1
ATOM 1467 C CA . GLU A 1 172 ? 15.493 4.660 -0.853 1.00 79.44 172 GLU A CA 1
ATOM 1468 C C . GLU A 1 172 ? 14.555 5.713 -1.444 1.00 79.44 172 GLU A C 1
ATOM 1470 O O . GLU A 1 172 ? 13.525 5.373 -2.021 1.00 79.44 172 GLU A O 1
ATOM 1475 N N . ILE A 1 173 ? 14.949 6.987 -1.364 1.00 80.75 173 ILE A N 1
ATOM 1476 C CA . ILE A 1 173 ? 14.189 8.091 -1.951 1.00 80.75 173 ILE A CA 1
ATOM 1477 C C . ILE A 1 173 ? 14.104 7.946 -3.470 1.00 80.75 173 ILE A C 1
ATOM 1479 O O . ILE A 1 173 ? 13.011 7.964 -4.019 1.00 80.75 173 ILE A O 1
ATOM 1483 N N . ILE A 1 174 ? 15.238 7.786 -4.161 1.00 86.06 174 ILE A N 1
ATOM 1484 C CA . ILE A 1 174 ? 15.249 7.642 -5.629 1.00 86.06 174 ILE A CA 1
ATOM 1485 C C . ILE A 1 174 ? 14.373 6.462 -6.059 1.00 86.06 174 ILE A C 1
ATOM 1487 O O . ILE A 1 174 ? 13.622 6.559 -7.030 1.00 86.06 174 ILE A O 1
ATOM 1491 N N . PHE A 1 175 ? 14.444 5.364 -5.311 1.00 87.00 175 PHE A N 1
ATOM 1492 C CA . PHE A 1 175 ? 13.678 4.170 -5.596 1.00 87.00 175 PHE A CA 1
ATOM 1493 C C . PHE A 1 175 ? 12.176 4.393 -5.415 1.00 87.00 175 PHE A C 1
ATOM 1495 O O . PHE A 1 175 ? 11.434 4.180 -6.372 1.00 87.00 175 PHE A O 1
ATOM 1502 N N . LEU A 1 176 ? 11.721 4.905 -4.265 1.00 85.56 176 LEU A N 1
ATOM 1503 C CA . LEU A 1 176 ? 10.299 5.203 -4.059 1.00 85.56 176 LEU A CA 1
ATOM 1504 C C . LEU A 1 176 ? 9.771 6.183 -5.115 1.00 85.56 176 LEU A C 1
ATOM 1506 O O . LEU A 1 176 ? 8.712 5.946 -5.693 1.00 85.56 176 LEU A O 1
ATOM 1510 N N . ASN A 1 177 ? 10.532 7.236 -5.418 1.00 87.94 177 ASN A N 1
ATOM 1511 C CA . ASN A 1 177 ? 10.169 8.223 -6.433 1.00 87.94 177 ASN A CA 1
ATOM 1512 C C . ASN A 1 177 ? 9.976 7.566 -7.805 1.00 87.94 177 ASN A C 1
ATOM 1514 O O . ASN A 1 177 ? 9.009 7.853 -8.504 1.00 87.94 177 ASN A O 1
ATOM 1518 N N . SER A 1 178 ? 10.854 6.631 -8.175 1.00 91.12 178 SER A N 1
ATOM 1519 C CA . SER A 1 178 ? 10.715 5.893 -9.431 1.00 91.12 178 SER A CA 1
ATOM 1520 C C . SER A 1 178 ? 9.484 4.978 -9.453 1.00 91.12 178 SER A C 1
ATOM 1522 O O . SER A 1 178 ? 8.842 4.864 -10.493 1.00 91.12 178 SER A O 1
ATOM 1524 N N . ILE A 1 179 ? 9.100 4.378 -8.317 1.00 90.50 179 ILE A N 1
ATOM 1525 C CA . ILE A 1 179 ? 7.853 3.605 -8.205 1.00 90.50 179 ILE A CA 1
ATOM 1526 C C . ILE A 1 179 ? 6.649 4.522 -8.415 1.00 90.50 179 ILE A C 1
ATOM 1528 O O . ILE A 1 179 ? 5.784 4.218 -9.233 1.00 90.50 179 ILE A O 1
ATOM 1532 N N . VAL A 1 180 ? 6.611 5.665 -7.729 1.00 90.31 180 VAL A N 1
ATOM 1533 C CA . VAL A 1 180 ? 5.551 6.670 -7.893 1.00 90.31 180 VAL A CA 1
ATOM 1534 C C . VAL A 1 180 ? 5.470 7.147 -9.348 1.00 90.31 180 VAL A C 1
ATOM 1536 O O . VAL A 1 180 ? 4.375 7.232 -9.905 1.00 90.31 180 VAL A O 1
ATOM 1539 N N . GLU A 1 181 ? 6.610 7.377 -10.000 1.00 92.06 181 GLU A N 1
ATOM 1540 C CA . GLU A 1 181 ? 6.666 7.773 -11.409 1.00 92.06 181 GLU A CA 1
ATOM 1541 C C . GLU A 1 181 ? 6.146 6.670 -12.345 1.00 92.06 181 GLU A C 1
ATOM 1543 O O . GLU A 1 181 ? 5.341 6.960 -13.230 1.00 92.06 181 GLU A O 1
ATOM 1548 N N . ILE A 1 182 ? 6.508 5.399 -12.120 1.00 93.62 182 ILE A N 1
ATOM 1549 C CA . ILE A 1 182 ? 5.953 4.257 -12.872 1.00 93.62 182 ILE A CA 1
ATOM 1550 C C . ILE A 1 182 ? 4.425 4.256 -12.779 1.00 93.62 182 ILE A C 1
ATOM 1552 O O . ILE A 1 182 ? 3.742 4.176 -13.803 1.00 93.62 182 ILE A O 1
ATOM 1556 N N . LEU A 1 183 ? 3.882 4.384 -11.564 1.00 92.31 183 LEU A N 1
ATOM 1557 C CA . LEU A 1 183 ? 2.438 4.415 -11.327 1.00 92.31 183 LEU A CA 1
ATOM 1558 C C . LEU A 1 183 ? 1.772 5.585 -12.064 1.00 92.31 183 LEU A C 1
ATOM 1560 O O . LEU A 1 183 ? 0.744 5.402 -12.723 1.00 92.31 183 LEU A O 1
ATOM 1564 N N . ARG A 1 184 ? 2.396 6.765 -12.023 1.00 91.56 184 ARG A N 1
ATOM 1565 C CA . ARG A 1 184 ? 1.922 7.967 -12.714 1.00 91.56 184 ARG A CA 1
ATOM 1566 C C . ARG A 1 184 ? 1.847 7.777 -14.219 1.00 91.56 184 ARG A C 1
ATOM 1568 O O . ARG A 1 184 ? 0.837 8.109 -14.841 1.00 91.56 184 ARG A O 1
ATOM 1575 N N . ARG A 1 185 ? 2.893 7.203 -14.810 1.00 91.62 185 ARG A N 1
ATOM 1576 C CA . ARG A 1 185 ? 2.979 6.970 -16.256 1.00 91.62 185 ARG A CA 1
ATOM 1577 C C . ARG A 1 185 ? 1.956 5.967 -16.766 1.00 91.62 185 ARG A C 1
ATOM 1579 O O . ARG A 1 185 ? 1.503 6.105 -17.898 1.00 91.62 185 ARG A O 1
ATOM 1586 N N . VAL A 1 186 ? 1.547 5.001 -15.944 1.00 91.06 186 VAL A N 1
ATOM 1587 C CA . VAL A 1 186 ? 0.489 4.050 -16.322 1.00 91.06 186 VAL A CA 1
ATOM 1588 C C . VAL A 1 186 ? -0.930 4.539 -16.013 1.00 91.06 186 VAL A C 1
ATOM 1590 O O . VAL A 1 186 ? -1.887 3.856 -16.380 1.00 91.06 186 VAL A O 1
ATOM 1593 N N . GLY A 1 187 ? -1.073 5.725 -15.409 1.00 88.81 187 GLY A N 1
ATOM 1594 C CA . GLY A 1 187 ? -2.351 6.418 -15.221 1.00 88.81 187 GLY A CA 1
ATOM 1595 C C . GLY A 1 187 ? -2.882 6.449 -13.786 1.00 88.81 187 GLY A C 1
ATOM 1596 O O . GLY A 1 187 ? -4.009 6.898 -13.576 1.00 88.81 187 GLY A O 1
ATOM 1597 N N . PHE A 1 188 ? -2.120 5.994 -12.789 1.00 89.94 188 PHE A N 1
ATOM 1598 C CA . PHE A 1 188 ? -2.474 6.231 -11.387 1.00 89.94 188 PHE A CA 1
ATOM 1599 C C . PHE A 1 188 ? -2.093 7.651 -10.990 1.00 89.94 188 PHE A C 1
ATOM 1601 O O . PHE A 1 188 ? -1.019 8.141 -11.310 1.00 89.94 188 PHE A O 1
ATOM 1608 N N . LYS A 1 189 ? -2.970 8.330 -10.266 1.00 87.81 189 LYS A N 1
ATOM 1609 C CA . LYS A 1 189 ? -2.756 9.719 -9.864 1.00 87.81 189 LYS A CA 1
ATOM 1610 C C . LYS A 1 189 ? -2.044 9.854 -8.534 1.00 87.81 189 LYS A C 1
ATOM 1612 O O . LYS A 1 189 ? -1.383 10.864 -8.312 1.00 87.81 189 LYS A O 1
ATOM 1617 N N . HIS A 1 190 ? -2.235 8.876 -7.651 1.00 89.25 190 HIS A N 1
ATOM 1618 C CA . HIS A 1 190 ? -1.781 8.973 -6.272 1.00 89.25 190 HIS A CA 1
ATOM 1619 C C . HIS A 1 190 ? -1.532 7.606 -5.638 1.00 89.25 190 HIS A C 1
ATOM 1621 O O . HIS A 1 190 ? -2.276 6.655 -5.893 1.00 89.25 190 HIS A O 1
ATOM 1627 N N . LEU A 1 191 ? -0.520 7.536 -4.775 1.00 90.31 191 LEU A N 1
ATOM 1628 C CA . LEU A 1 191 ? -0.220 6.396 -3.908 1.00 90.31 191 LEU A CA 1
ATOM 1629 C C . LEU A 1 191 ? -0.552 6.741 -2.447 1.00 90.31 191 LEU A C 1
ATOM 1631 O O . LEU A 1 191 ? 0.075 7.611 -1.850 1.00 90.31 191 LEU A O 1
ATOM 1635 N N . TYR A 1 192 ? -1.508 6.043 -1.843 1.00 90.38 192 TYR A N 1
ATOM 1636 C CA . TYR A 1 192 ? -1.803 6.151 -0.414 1.00 90.38 192 TYR A CA 1
ATOM 1637 C C . TYR A 1 192 ? -1.131 5.021 0.358 1.00 90.38 192 TYR A C 1
ATOM 1639 O O . TYR A 1 192 ? -1.360 3.855 0.061 1.00 90.38 192 TYR A O 1
ATOM 1647 N N . VAL A 1 193 ? -0.344 5.353 1.376 1.00 88.62 193 VAL A N 1
ATOM 1648 C CA . VAL A 1 193 ? 0.316 4.384 2.256 1.00 88.62 193 VAL A CA 1
ATOM 1649 C C . VAL A 1 193 ? -0.285 4.505 3.650 1.00 88.62 193 VAL A C 1
ATOM 1651 O O . VAL A 1 193 ? -0.148 5.530 4.311 1.00 88.62 193 VAL A O 1
ATOM 1654 N N . PHE A 1 194 ? -0.968 3.459 4.091 1.00 89.44 194 PHE A N 1
ATOM 1655 C CA . PHE A 1 194 ? -1.585 3.351 5.405 1.00 89.44 194 PHE A CA 1
ATOM 1656 C C . PHE A 1 194 ? -0.631 2.613 6.338 1.00 89.44 194 PHE A C 1
ATOM 1658 O O . PHE A 1 194 ? -0.302 1.460 6.081 1.00 89.44 194 PHE A O 1
ATOM 1665 N N . VAL A 1 195 ? -0.206 3.266 7.415 1.00 88.62 195 VAL A N 1
ATOM 1666 C CA . VAL A 1 195 ? 0.672 2.685 8.435 1.00 88.62 195 VAL A CA 1
ATOM 1667 C C . VAL A 1 195 ? -0.112 2.580 9.739 1.00 88.62 195 VAL A C 1
ATOM 1669 O O . VAL A 1 195 ? -0.537 3.601 10.281 1.00 88.62 195 VAL A O 1
ATOM 1672 N N . ASP A 1 196 ? -0.352 1.357 10.202 1.00 88.50 196 ASP A N 1
ATOM 1673 C CA . ASP A 1 196 ? -0.918 1.072 11.524 1.00 88.50 196 ASP A CA 1
ATOM 1674 C C . ASP A 1 196 ? 0.192 0.816 12.552 1.00 88.50 196 ASP A C 1
ATOM 1676 O O . ASP A 1 196 ? 1.371 0.743 12.195 1.00 88.50 196 ASP A O 1
ATOM 1680 N N . GLU A 1 197 ? -0.198 0.762 13.827 1.00 86.25 197 GLU A N 1
ATOM 1681 C CA . GLU A 1 197 ? 0.678 0.476 14.977 1.00 86.25 197 GLU A CA 1
ATOM 1682 C C . GLU A 1 197 ? 2.013 1.251 14.949 1.00 86.25 197 GLU A C 1
ATOM 1684 O O . GLU A 1 197 ? 3.095 0.727 15.245 1.00 86.25 197 GLU A O 1
ATOM 1689 N N . PHE A 1 198 ? 1.965 2.530 14.558 1.00 87.00 198 PHE A N 1
ATOM 1690 C CA . PHE A 1 198 ? 3.177 3.316 14.337 1.00 87.00 198 PHE A CA 1
ATOM 1691 C C . PHE A 1 198 ? 3.965 3.602 15.618 1.00 87.00 198 PHE A C 1
ATOM 1693 O O . PHE A 1 198 ? 5.134 3.974 15.561 1.00 87.00 198 PHE A O 1
ATOM 1700 N N . GLU A 1 199 ? 3.368 3.374 16.783 1.00 85.38 199 GLU A N 1
ATOM 1701 C CA . GLU A 1 199 ? 4.030 3.384 18.083 1.00 85.38 199 GLU A CA 1
ATOM 1702 C C . GLU A 1 199 ? 5.202 2.416 18.217 1.00 85.38 199 GLU A C 1
ATOM 1704 O O . GLU A 1 199 ? 6.097 2.659 19.033 1.00 85.38 199 GLU A O 1
ATOM 1709 N N . ASP A 1 200 ? 5.272 1.380 17.381 1.00 83.75 200 ASP A N 1
ATOM 1710 C CA . ASP A 1 200 ? 6.368 0.414 17.398 1.00 83.75 200 ASP A CA 1
ATOM 1711 C C . ASP A 1 200 ? 7.732 1.042 17.071 1.00 83.75 200 ASP A C 1
ATOM 1713 O O . ASP A 1 200 ? 8.764 0.542 17.528 1.00 83.75 200 ASP A O 1
ATOM 1717 N N . ILE A 1 201 ? 7.765 2.211 16.420 1.00 80.00 201 ILE A N 1
ATOM 1718 C CA . ILE A 1 201 ? 8.998 3.004 16.256 1.00 80.00 201 ILE A CA 1
ATOM 1719 C C . ILE A 1 201 ? 9.638 3.381 17.603 1.00 80.00 201 ILE A C 1
ATOM 1721 O O . ILE A 1 201 ? 10.836 3.661 17.672 1.00 80.00 201 ILE A O 1
ATOM 1725 N N . GLY A 1 202 ? 8.845 3.436 18.679 1.00 75.56 202 GLY A N 1
ATOM 1726 C CA . GLY A 1 202 ? 9.310 3.728 20.030 1.00 75.56 202 GLY A CA 1
ATOM 1727 C C . GLY A 1 202 ? 10.247 2.650 20.572 1.00 75.56 202 GLY A C 1
ATOM 1728 O O . GLY A 1 202 ? 11.074 2.954 21.426 1.00 75.56 202 GLY A O 1
ATOM 1729 N N . LYS A 1 203 ? 10.167 1.424 20.036 1.00 80.75 203 LYS A N 1
ATOM 1730 C CA . LYS A 1 203 ? 11.016 0.280 20.408 1.00 80.75 203 LYS A CA 1
ATOM 1731 C C . LYS A 1 203 ? 12.397 0.320 19.744 1.00 80.75 203 LYS A C 1
ATOM 1733 O O . LYS A 1 203 ? 13.276 -0.458 20.111 1.00 80.75 203 LYS A O 1
ATOM 1738 N N . LEU A 1 204 ? 12.601 1.189 18.753 1.00 82.00 204 LEU A N 1
ATOM 1739 C CA . LEU A 1 204 ? 13.874 1.308 18.045 1.00 82.00 204 LEU A CA 1
ATOM 1740 C C . LEU A 1 204 ? 14.926 2.014 18.903 1.00 82.00 204 LEU A C 1
ATOM 1742 O O . LEU A 1 204 ? 14.618 2.902 19.697 1.00 82.00 204 LEU A O 1
ATOM 1746 N N . SER A 1 205 ? 16.199 1.663 18.693 1.00 82.88 205 SER A N 1
ATOM 1747 C CA . SER A 1 205 ? 17.308 2.413 19.289 1.00 82.88 205 SER A CA 1
ATOM 1748 C C . SER A 1 205 ? 17.297 3.864 18.801 1.00 82.88 205 SER A C 1
ATOM 1750 O O . SER A 1 205 ? 16.892 4.132 17.669 1.00 82.88 205 SER A O 1
ATOM 1752 N N . SER A 1 206 ? 17.787 4.802 19.620 1.00 80.44 206 SER A N 1
ATOM 1753 C CA . SER A 1 206 ? 17.736 6.240 19.313 1.00 80.44 206 SER A CA 1
ATOM 1754 C C . SER A 1 206 ? 18.277 6.573 17.919 1.00 80.44 206 SER A C 1
ATOM 1756 O O . SER A 1 206 ? 17.632 7.292 17.165 1.00 80.44 206 SER A O 1
ATOM 1758 N N . VAL A 1 207 ? 19.406 5.969 17.526 1.00 80.69 207 VAL A N 1
ATOM 1759 C CA . VAL A 1 207 ? 20.015 6.175 16.200 1.00 80.69 207 VAL A CA 1
ATOM 1760 C C . VAL A 1 207 ? 19.127 5.644 15.071 1.00 80.69 207 VAL A C 1
ATOM 1762 O O . VAL A 1 207 ? 18.914 6.338 14.077 1.00 80.69 207 VAL A O 1
ATOM 1765 N N . LYS A 1 208 ? 18.587 4.421 15.205 1.00 80.25 208 LYS A N 1
ATOM 1766 C CA . LYS A 1 208 ? 17.688 3.837 14.193 1.00 80.25 208 LYS A CA 1
ATOM 1767 C C . LYS A 1 208 ? 16.411 4.657 14.059 1.00 80.25 208 LYS A C 1
ATOM 1769 O O . LYS A 1 208 ? 15.984 4.931 12.943 1.00 80.25 208 LYS A O 1
ATOM 1774 N N . LYS A 1 209 ? 15.846 5.084 15.186 1.00 80.94 209 LYS A N 1
ATOM 1775 C CA . LYS A 1 209 ? 14.647 5.913 15.246 1.00 80.94 209 LYS A CA 1
ATOM 1776 C C . LYS A 1 209 ? 14.850 7.245 14.527 1.00 80.94 209 LYS A C 1
ATOM 1778 O O . LYS A 1 209 ? 14.093 7.541 13.612 1.00 80.94 209 LYS A O 1
ATOM 1783 N N . THR A 1 210 ? 15.893 8.008 14.856 1.00 78.38 210 THR A N 1
ATOM 1784 C CA . THR A 1 210 ? 16.180 9.284 14.177 1.00 78.38 210 THR A CA 1
ATOM 1785 C C . THR A 1 210 ? 16.390 9.086 12.675 1.00 78.38 210 THR A C 1
ATOM 1787 O O . THR A 1 210 ? 15.796 9.804 11.874 1.00 78.38 210 THR A O 1
ATOM 1790 N N . ASN A 1 211 ? 17.151 8.064 12.266 1.00 76.56 211 ASN A N 1
ATOM 1791 C CA . ASN A 1 211 ? 17.336 7.751 10.845 1.00 76.56 211 ASN A CA 1
ATOM 1792 C C . ASN A 1 211 ? 16.017 7.403 10.143 1.00 76.56 211 ASN A C 1
ATOM 1794 O O . ASN A 1 211 ? 15.777 7.866 9.027 1.00 76.56 211 ASN A O 1
ATOM 1798 N N . TYR A 1 212 ? 15.162 6.610 10.787 1.00 81.31 212 TYR A N 1
ATOM 1799 C CA . TYR A 1 212 ? 13.854 6.239 10.260 1.00 81.31 212 TYR A CA 1
ATOM 1800 C C . TYR A 1 212 ? 12.972 7.476 10.058 1.00 81.31 212 TYR A C 1
ATOM 1802 O O . TYR A 1 212 ? 12.447 7.696 8.966 1.00 81.31 212 TYR A O 1
ATOM 1810 N N . LEU A 1 213 ? 12.853 8.317 11.089 1.00 80.56 213 LEU A N 1
ATOM 1811 C CA . LEU A 1 213 ? 11.989 9.500 11.074 1.00 80.56 213 LEU A CA 1
ATOM 1812 C C . LEU A 1 213 ? 12.488 10.559 10.081 1.00 80.56 213 LEU A C 1
ATOM 1814 O O . LEU A 1 213 ? 11.681 11.136 9.349 1.00 80.56 213 LEU A O 1
ATOM 1818 N N . LEU A 1 214 ? 13.806 10.755 9.970 1.00 78.56 214 LEU A N 1
ATOM 1819 C CA . LEU A 1 214 ? 14.407 11.637 8.965 1.00 78.56 214 LEU A CA 1
ATOM 1820 C C . LEU A 1 214 ? 14.138 11.146 7.537 1.00 78.56 214 LEU A C 1
ATOM 1822 O O . LEU A 1 214 ? 13.796 11.938 6.654 1.00 78.56 214 LEU A O 1
ATOM 1826 N N . THR A 1 215 ? 14.262 9.839 7.309 1.00 78.19 215 THR A N 1
ATOM 1827 C CA . THR A 1 215 ? 13.996 9.239 5.997 1.00 78.19 215 THR A CA 1
ATOM 1828 C C . THR A 1 215 ? 12.528 9.401 5.632 1.00 78.19 215 THR A C 1
ATOM 1830 O O . THR A 1 215 ? 12.231 9.941 4.571 1.00 78.19 215 THR A O 1
ATOM 1833 N N . LEU A 1 216 ? 11.607 9.047 6.536 1.00 81.31 216 LEU A N 1
ATOM 1834 C CA . LEU A 1 216 ? 10.168 9.222 6.329 1.00 81.31 216 LEU A CA 1
ATOM 1835 C C . LEU A 1 216 ? 9.813 10.684 6.030 1.00 81.31 216 LEU A C 1
ATOM 1837 O O . LEU A 1 216 ? 9.108 10.963 5.064 1.00 81.31 216 LEU A O 1
ATOM 1841 N N . THR A 1 217 ? 10.368 11.624 6.798 1.00 80.25 217 THR A N 1
ATOM 1842 C CA . THR A 1 217 ? 10.196 13.066 6.564 1.00 80.25 217 THR A CA 1
ATOM 1843 C C . THR A 1 217 ? 10.666 13.463 5.168 1.00 80.25 217 THR A C 1
ATOM 1845 O O . THR A 1 217 ? 9.995 14.216 4.463 1.00 80.25 217 THR A O 1
ATOM 1848 N N . THR A 1 218 ? 11.819 12.948 4.740 1.00 79.56 218 THR A N 1
ATOM 1849 C CA . THR A 1 218 ? 12.380 13.263 3.424 1.00 79.56 218 THR A CA 1
ATOM 1850 C C . THR A 1 218 ? 11.532 12.687 2.294 1.00 79.56 218 THR A C 1
ATOM 1852 O O . THR A 1 218 ? 11.300 13.385 1.307 1.00 79.56 218 THR A O 1
ATOM 1855 N N . LEU A 1 219 ? 11.023 11.463 2.451 1.00 78.62 219 LEU A N 1
ATOM 1856 C CA . LEU A 1 219 ? 10.105 10.842 1.495 1.00 78.62 219 LEU A CA 1
ATOM 1857 C C . LEU A 1 219 ? 8.808 11.662 1.387 1.00 78.62 219 LEU A C 1
ATOM 1859 O O . LEU A 1 219 ? 8.375 11.987 0.282 1.00 78.62 219 LEU A O 1
ATOM 1863 N N . ILE A 1 220 ? 8.224 12.071 2.522 1.00 80.31 220 ILE A N 1
ATOM 1864 C CA . ILE A 1 220 ? 6.982 12.864 2.551 1.00 80.31 220 ILE A CA 1
ATOM 1865 C C . ILE A 1 220 ? 7.196 14.219 1.868 1.00 80.31 220 ILE A C 1
ATOM 1867 O O . ILE A 1 220 ? 6.339 14.685 1.127 1.00 80.31 220 ILE A O 1
ATOM 1871 N N . ASN A 1 221 ? 8.351 14.851 2.087 1.00 78.31 221 ASN A N 1
ATOM 1872 C CA . ASN A 1 221 ? 8.643 16.171 1.531 1.00 78.31 221 ASN A CA 1
ATOM 1873 C C . ASN A 1 221 ? 8.924 16.168 0.023 1.00 78.31 221 ASN A C 1
ATOM 1875 O O . ASN A 1 221 ? 8.685 17.181 -0.634 1.00 78.31 221 ASN A O 1
ATOM 1879 N N . ARG A 1 222 ? 9.506 15.092 -0.517 1.00 74.25 222 ARG A N 1
ATOM 1880 C CA . ARG A 1 222 ? 9.994 15.080 -1.904 1.00 74.25 222 ARG A CA 1
ATOM 1881 C C . ARG A 1 222 ? 8.937 14.692 -2.923 1.00 74.25 222 ARG A C 1
ATOM 1883 O O . ARG A 1 222 ? 9.017 15.182 -4.045 1.00 74.25 222 ARG A O 1
ATOM 1890 N N . GLU A 1 223 ? 7.962 13.873 -2.546 1.00 71.75 223 GLU A N 1
ATOM 1891 C CA . GLU A 1 223 ? 6.972 13.359 -3.490 1.00 71.75 223 GLU A CA 1
ATOM 1892 C C . GLU A 1 223 ? 5.581 13.939 -3.270 1.00 71.75 223 GLU A C 1
ATOM 1894 O O . GLU A 1 223 ? 5.003 13.842 -2.193 1.00 71.75 223 GLU A O 1
ATOM 1899 N N . ARG A 1 224 ? 5.018 14.536 -4.327 1.00 75.50 224 ARG A N 1
ATOM 1900 C CA . ARG A 1 224 ? 3.674 15.144 -4.291 1.00 75.50 224 ARG A CA 1
ATOM 1901 C C . ARG A 1 224 ? 2.552 14.159 -4.615 1.00 75.50 224 ARG A C 1
ATOM 1903 O O . ARG A 1 224 ? 1.398 14.449 -4.322 1.00 75.50 224 ARG A O 1
ATOM 1910 N N . HIS A 1 225 ? 2.887 13.018 -5.211 1.00 83.50 225 HIS A N 1
ATOM 1911 C CA . HIS A 1 225 ? 1.926 12.023 -5.706 1.00 83.50 225 HIS A CA 1
ATOM 1912 C C . HIS A 1 225 ? 1.818 10.804 -4.783 1.00 83.50 225 HIS A C 1
ATOM 1914 O O . HIS A 1 225 ? 1.370 9.732 -5.194 1.00 83.50 225 HIS A O 1
ATOM 1920 N N . TRP A 1 226 ? 2.241 10.958 -3.528 1.00 88.19 226 TRP A N 1
ATOM 1921 C CA . TRP A 1 226 ? 1.985 9.976 -2.489 1.00 88.19 226 TRP A CA 1
ATOM 1922 C C . TRP A 1 226 ? 1.538 10.652 -1.194 1.00 88.19 226 TRP A C 1
ATOM 1924 O O . TRP A 1 226 ? 1.750 11.848 -0.978 1.00 88.19 226 TRP A O 1
ATOM 1934 N N . SER A 1 227 ? 0.864 9.904 -0.332 1.00 86.69 227 SER A N 1
ATOM 1935 C CA . SER A 1 227 ? 0.485 10.364 1.000 1.00 86.69 227 SER A CA 1
ATOM 1936 C C . SER A 1 227 ? 0.562 9.223 1.989 1.00 86.69 227 SER A C 1
ATOM 1938 O O . SER A 1 227 ? 0.144 8.107 1.693 1.00 86.69 227 SER A O 1
ATOM 1940 N N . VAL A 1 228 ? 1.062 9.532 3.179 1.00 86.50 228 VAL A N 1
ATOM 1941 C CA . VAL A 1 228 ? 1.153 8.588 4.288 1.00 86.50 228 VAL A CA 1
ATOM 1942 C C . VAL A 1 228 ? 0.054 8.923 5.288 1.00 86.50 228 VAL A C 1
ATOM 1944 O O . VAL A 1 228 ? -0.031 10.058 5.753 1.00 86.50 228 VAL A O 1
ATOM 1947 N N . ILE A 1 229 ? -0.783 7.944 5.618 1.00 89.81 229 ILE A N 1
ATOM 1948 C CA . ILE A 1 229 ? -1.767 8.033 6.694 1.00 89.81 229 ILE A CA 1
ATOM 1949 C C . ILE A 1 229 ? -1.275 7.138 7.819 1.00 89.81 229 ILE A C 1
ATOM 1951 O O . ILE A 1 229 ? -1.069 5.944 7.611 1.00 89.81 229 ILE A O 1
ATOM 1955 N N . ILE A 1 230 ? -1.099 7.712 9.003 1.00 89.19 230 ILE A N 1
ATOM 1956 C CA . ILE A 1 230 ? -0.555 7.007 10.159 1.00 89.19 230 ILE A CA 1
ATOM 1957 C C . ILE A 1 230 ? -1.620 6.900 11.246 1.00 89.19 230 ILE A C 1
ATOM 1959 O O . ILE A 1 230 ? -2.268 7.888 11.591 1.00 89.19 230 ILE A O 1
ATOM 1963 N N . SER A 1 231 ? -1.779 5.697 11.787 1.00 90.25 231 SER A N 1
ATOM 1964 C CA . SER A 1 231 ? -2.544 5.416 12.997 1.00 90.25 231 SER A CA 1
ATOM 1965 C C . SER A 1 231 ? -1.564 5.220 14.153 1.00 90.25 231 SER A C 1
ATOM 1967 O O . SER A 1 231 ? -0.623 4.434 14.048 1.00 90.25 231 SER A O 1
ATOM 1969 N N . LEU A 1 232 ? -1.748 5.998 15.221 1.00 89.75 232 LEU A N 1
ATOM 1970 C CA . LEU A 1 232 ? -0.957 5.898 16.442 1.00 89.75 232 LEU A CA 1
ATOM 1971 C C . LEU A 1 232 ? -1.745 6.393 17.668 1.00 89.75 232 LEU A C 1
ATOM 1973 O O . LEU A 1 232 ? -2.600 7.279 17.539 1.00 89.75 232 LEU A O 1
ATOM 1977 N N . PRO A 1 233 ? -1.426 5.883 18.867 1.00 88.94 233 PRO A N 1
ATOM 1978 C CA . PRO A 1 233 ? -1.851 6.448 20.138 1.00 88.94 233 PRO A CA 1
ATOM 1979 C C . PRO A 1 233 ? -1.411 7.910 20.329 1.00 88.94 233 PRO A C 1
ATOM 1981 O O . PRO A 1 233 ? -0.367 8.355 19.842 1.00 88.94 233 PRO A O 1
ATOM 1984 N N . ARG A 1 234 ? -2.220 8.684 21.064 1.00 87.19 234 ARG A N 1
ATOM 1985 C CA . ARG A 1 234 ? -1.982 10.123 21.290 1.00 87.19 234 ARG A CA 1
ATOM 1986 C C . ARG A 1 234 ? -0.732 10.393 22.130 1.00 87.19 234 ARG A C 1
ATOM 1988 O O . ARG A 1 234 ? -0.012 11.345 21.857 1.00 87.19 234 ARG A O 1
ATOM 1995 N N . ASP A 1 235 ? -0.496 9.584 23.149 1.00 86.56 235 ASP A N 1
ATOM 1996 C CA . ASP A 1 235 ? 0.698 9.616 23.996 1.00 86.56 235 ASP A CA 1
ATOM 1997 C C . ASP A 1 235 ? 1.974 9.473 23.162 1.00 86.56 235 ASP A C 1
ATOM 1999 O O . ASP A 1 235 ? 2.890 10.277 23.285 1.00 86.56 235 ASP A O 1
ATOM 2003 N N . VAL A 1 236 ? 1.994 8.547 22.205 1.00 85.88 236 VAL A N 1
ATOM 2004 C CA . VAL A 1 236 ? 3.137 8.359 21.299 1.00 85.88 236 VAL A CA 1
ATOM 2005 C C . VAL A 1 236 ? 3.355 9.594 20.420 1.00 85.88 236 VAL A C 1
ATOM 2007 O O . VAL A 1 236 ? 4.491 10.040 20.236 1.00 85.88 236 VAL A O 1
ATOM 2010 N N . LEU A 1 237 ? 2.286 10.196 19.895 1.00 88.38 237 LEU A N 1
ATOM 2011 C CA . LEU A 1 237 ? 2.398 11.430 19.114 1.00 88.38 237 LEU A CA 1
ATOM 2012 C C . LEU A 1 237 ? 3.063 12.554 19.933 1.00 88.38 237 LEU A C 1
ATOM 2014 O O . LEU A 1 237 ? 3.996 13.203 19.457 1.00 88.38 237 LEU A O 1
ATOM 2018 N N . GLU A 1 238 ? 2.614 12.760 21.170 1.00 86.94 238 GLU A N 1
ATOM 2019 C CA . GLU A 1 238 ? 3.068 13.868 22.020 1.00 86.94 238 GLU A CA 1
ATOM 2020 C C . GLU A 1 238 ? 4.432 13.614 22.686 1.00 86.94 238 GLU A C 1
ATOM 2022 O O . GLU A 1 238 ? 5.209 14.551 22.865 1.00 86.94 238 GLU A O 1
ATOM 2027 N N . GLU A 1 239 ? 4.757 12.369 23.038 1.00 83.56 239 GLU A N 1
ATOM 2028 C CA . GLU A 1 239 ? 5.969 12.032 23.801 1.00 83.56 239 GLU A CA 1
ATOM 2029 C C . GLU A 1 239 ? 7.144 11.587 22.925 1.00 83.56 239 GLU A C 1
ATOM 2031 O O . GLU A 1 239 ? 8.313 11.738 23.314 1.00 83.56 239 GLU A O 1
ATOM 2036 N N . VAL A 1 240 ? 6.851 11.016 21.754 1.00 80.31 240 VAL A N 1
ATOM 2037 C CA . VAL A 1 240 ? 7.846 10.457 20.835 1.00 80.31 240 VAL A CA 1
ATOM 2038 C C . VAL A 1 240 ? 7.992 11.324 19.594 1.00 80.31 240 VAL A C 1
ATOM 2040 O O . VAL A 1 240 ? 9.102 11.776 19.318 1.00 80.31 240 VAL A O 1
ATOM 2043 N N . ILE A 1 241 ? 6.911 11.561 18.852 1.00 82.19 241 ILE A N 1
ATOM 2044 C CA . ILE A 1 241 ? 6.991 12.238 17.548 1.00 82.19 241 ILE A CA 1
ATOM 2045 C C . ILE A 1 241 ? 7.255 13.733 17.700 1.00 82.19 241 ILE A C 1
ATOM 2047 O O . ILE A 1 241 ? 8.043 14.289 16.944 1.00 82.19 241 ILE A O 1
ATOM 2051 N N . LYS A 1 242 ? 6.673 14.380 18.712 1.00 85.94 242 LYS A N 1
ATOM 2052 C CA . LYS A 1 242 ? 6.873 15.811 18.997 1.00 85.94 242 LYS A CA 1
ATOM 2053 C C . LYS A 1 242 ? 8.335 16.218 19.206 1.00 85.94 242 LYS A C 1
ATOM 2055 O O . LYS A 1 242 ? 8.689 17.373 18.996 1.00 85.94 242 LYS A O 1
ATOM 2060 N N . LYS A 1 243 ? 9.193 15.272 19.607 1.00 82.75 243 LYS A N 1
ATOM 2061 C CA . LYS A 1 243 ? 10.644 15.484 19.758 1.00 82.75 243 LYS A CA 1
ATOM 2062 C C . LYS A 1 243 ? 11.382 15.586 18.419 1.00 82.75 243 LYS A C 1
ATOM 2064 O O . LYS A 1 243 ? 12.545 15.966 18.412 1.00 82.75 243 LYS A O 1
ATOM 2069 N N . GLU A 1 244 ? 10.705 15.293 17.312 1.00 79.06 244 GLU A N 1
ATOM 2070 C CA . GLU A 1 244 ? 11.186 15.432 15.937 1.00 79.06 244 GLU A CA 1
ATOM 2071 C C . GLU A 1 244 ? 10.287 16.442 15.193 1.00 79.06 244 GLU A C 1
ATOM 2073 O O . GLU A 1 244 ? 9.402 16.040 14.425 1.00 79.06 244 GLU A O 1
ATOM 2078 N N . PRO A 1 245 ? 10.473 17.762 15.415 1.00 80.94 245 PRO A N 1
ATOM 2079 C CA . PRO A 1 245 ? 9.551 18.794 14.932 1.00 80.94 245 PRO A CA 1
ATOM 2080 C C . PRO A 1 245 ? 9.217 18.712 13.433 1.00 80.94 245 PRO A C 1
ATOM 2082 O O . PRO A 1 245 ? 8.036 18.789 13.095 1.00 80.94 245 PRO A O 1
ATOM 2085 N N . PRO A 1 246 ? 10.185 18.455 12.521 1.00 79.69 246 PRO A N 1
ATOM 2086 C CA . PRO A 1 246 ? 9.887 18.362 11.093 1.00 79.69 246 PRO A CA 1
ATOM 2087 C C . PRO A 1 246 ? 8.885 17.262 10.739 1.00 79.69 246 PRO A C 1
ATOM 2089 O O . PRO A 1 246 ? 8.087 17.438 9.821 1.00 79.69 246 PRO A O 1
ATOM 2092 N N . LEU A 1 247 ? 8.919 16.125 11.440 1.00 79.12 247 LEU A N 1
ATOM 2093 C CA . LEU A 1 247 ? 7.973 15.041 11.202 1.00 79.12 247 LEU A CA 1
ATOM 2094 C C . LEU A 1 247 ? 6.637 15.328 11.884 1.00 79.12 247 LEU A C 1
ATOM 2096 O O . LEU A 1 247 ? 5.590 15.107 11.277 1.00 79.12 247 LEU A O 1
ATOM 2100 N N . TYR A 1 248 ? 6.670 15.834 13.119 1.00 85.88 248 TYR A N 1
ATOM 2101 C CA . TYR A 1 248 ? 5.468 16.197 13.864 1.00 85.88 248 TYR A CA 1
ATOM 2102 C C . TYR A 1 248 ? 4.594 17.170 13.068 1.00 85.88 248 TYR A C 1
ATOM 2104 O O . TYR A 1 248 ? 3.415 16.889 12.854 1.00 85.88 248 TYR A O 1
ATOM 2112 N N . ASP A 1 249 ? 5.171 18.248 12.535 1.00 84.00 249 ASP A N 1
ATOM 2113 C CA . ASP A 1 249 ? 4.440 19.244 11.741 1.00 84.00 249 ASP A CA 1
ATOM 2114 C C . ASP A 1 249 ? 3.816 18.632 10.478 1.00 84.00 249 ASP A C 1
ATOM 2116 O O . ASP A 1 249 ? 2.719 19.002 10.057 1.00 84.00 249 ASP A O 1
ATOM 2120 N N . ARG A 1 250 ? 4.491 17.653 9.863 1.00 81.81 250 ARG A N 1
ATOM 2121 C CA . ARG A 1 250 ? 3.987 16.964 8.668 1.00 81.81 250 ARG A CA 1
ATOM 2122 C C . ARG A 1 250 ? 2.846 16.013 8.985 1.00 81.81 250 ARG A C 1
ATOM 2124 O O . ARG A 1 250 ? 1.821 16.065 8.308 1.00 81.81 250 ARG A O 1
ATOM 2131 N N . LEU A 1 251 ? 2.995 15.188 10.018 1.00 83.06 251 LEU A N 1
ATOM 2132 C CA . LEU A 1 251 ? 1.968 14.229 10.428 1.00 83.06 251 LEU A CA 1
ATOM 2133 C C . LEU A 1 251 ? 0.738 14.912 11.032 1.00 83.06 251 LEU A C 1
ATOM 2135 O O . LEU A 1 251 ? -0.367 14.392 10.920 1.00 83.06 251 LEU A O 1
ATOM 2139 N N . THR A 1 252 ? 0.909 16.086 11.641 1.00 84.06 252 THR A N 1
ATOM 2140 C CA . THR A 1 252 ? -0.194 16.840 12.256 1.00 84.06 252 THR A CA 1
ATOM 2141 C C . THR A 1 252 ? -0.855 17.852 11.325 1.00 84.06 252 THR A C 1
ATOM 2143 O O . THR A 1 252 ? -1.871 18.432 11.705 1.00 84.06 252 THR A O 1
ATOM 2146 N N . SER A 1 253 ? -0.359 18.007 10.091 1.00 84.12 253 SER A N 1
ATOM 2147 C CA . SER A 1 253 ? -0.979 18.867 9.069 1.00 84.12 253 SER A CA 1
ATOM 2148 C C . SER A 1 253 ? -2.461 18.545 8.831 1.00 84.12 253 SER A C 1
ATOM 2150 O O . SER A 1 253 ? -3.265 19.448 8.606 1.00 84.12 253 SER A O 1
ATOM 2152 N N . MET A 1 254 ? -2.839 17.268 8.944 1.00 85.06 254 MET A N 1
ATOM 2153 C CA . MET A 1 254 ? -4.223 16.810 8.953 1.00 85.06 254 MET A CA 1
ATOM 2154 C C . MET A 1 254 ? -4.390 15.723 10.016 1.00 85.06 254 MET A C 1
ATOM 2156 O O . MET A 1 254 ? -4.127 14.546 9.777 1.00 85.06 254 MET A O 1
ATOM 2160 N N . ARG A 1 255 ? -4.838 16.125 11.207 1.00 88.19 255 ARG A N 1
ATOM 2161 C CA . ARG A 1 255 ? -5.071 15.222 12.339 1.00 88.19 255 ARG A CA 1
ATOM 2162 C C . ARG A 1 255 ? -6.552 14.880 12.470 1.00 88.19 255 ARG A C 1
ATOM 2164 O O . ARG A 1 255 ? -7.398 15.767 12.545 1.00 88.19 255 ARG A O 1
ATOM 2171 N N . ILE A 1 256 ? -6.845 13.585 12.566 1.00 89.88 256 ILE A N 1
ATOM 2172 C CA . ILE A 1 256 ? -8.180 13.067 12.873 1.00 89.88 256 ILE A CA 1
ATOM 2173 C C . ILE A 1 256 ? -8.111 12.387 14.237 1.00 89.88 256 ILE A C 1
ATOM 2175 O O . ILE A 1 256 ? -7.508 11.329 14.388 1.00 89.88 256 ILE A O 1
ATOM 2179 N N . ASP A 1 257 ? -8.733 13.004 15.238 1.00 89.31 257 ASP A N 1
ATOM 2180 C CA . ASP A 1 257 ? -8.867 12.402 16.559 1.00 89.31 257 ASP A CA 1
ATOM 2181 C C . ASP A 1 257 ? -10.054 11.436 16.588 1.00 89.31 257 ASP A C 1
ATOM 2183 O O . ASP A 1 257 ? -11.180 11.814 16.263 1.00 89.31 257 ASP A O 1
ATOM 2187 N N . ILE A 1 258 ? -9.814 10.198 17.027 1.00 88.25 258 ILE A N 1
ATOM 2188 C CA . ILE A 1 258 ? -10.870 9.218 17.299 1.00 88.25 258 ILE A CA 1
ATOM 2189 C C . ILE A 1 258 ? -11.178 9.277 18.801 1.00 88.25 258 ILE A C 1
ATOM 2191 O O . ILE A 1 258 ? -10.446 8.682 19.596 1.00 88.25 258 ILE A O 1
ATOM 2195 N N . PRO A 1 259 ? -12.220 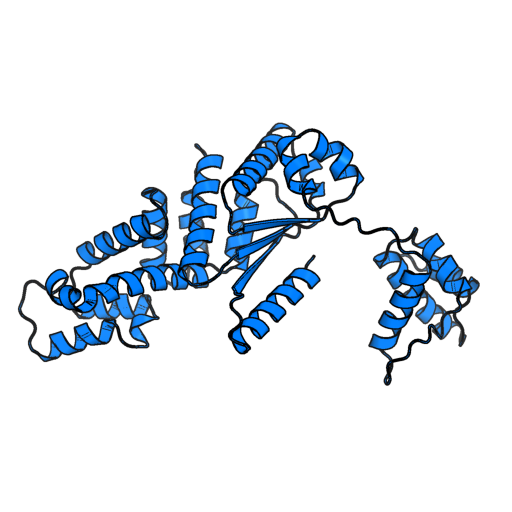10.011 19.234 1.00 89.44 259 PRO A N 1
ATOM 2196 C CA . PRO A 1 259 ? -12.538 10.107 20.649 1.00 89.44 259 PRO A CA 1
ATOM 2197 C C . PRO A 1 259 ? -13.070 8.768 21.187 1.00 89.44 259 PRO A C 1
ATOM 2199 O O . PRO A 1 259 ? -13.659 7.984 20.426 1.00 89.44 259 PRO A O 1
ATOM 2202 N N . PRO A 1 260 ? -12.938 8.534 22.507 1.00 91.06 260 PRO A N 1
ATOM 2203 C CA . PRO A 1 260 ? -13.589 7.417 23.178 1.00 91.06 260 PRO A CA 1
ATOM 2204 C C . PRO A 1 260 ? -15.093 7.361 22.881 1.00 91.06 260 PRO A C 1
ATOM 2206 O O . PRO A 1 260 ? -15.730 8.377 22.584 1.00 91.06 260 PRO A O 1
ATOM 2209 N N . LEU A 1 261 ? -15.658 6.158 22.955 1.00 93.69 261 LEU A N 1
ATOM 2210 C CA . LEU A 1 261 ? -17.081 5.928 22.738 1.00 93.69 261 LEU A CA 1
ATOM 2211 C C . LEU A 1 261 ? -17.918 6.705 23.769 1.00 93.69 261 LEU A C 1
ATOM 2213 O O . LEU A 1 261 ? -17.742 6.541 24.975 1.00 93.69 261 LEU A O 1
ATOM 2217 N N . ASP A 1 262 ? -18.854 7.511 23.279 1.00 94.94 262 ASP A N 1
ATOM 2218 C CA . ASP A 1 262 ? -19.896 8.151 24.081 1.00 94.94 262 ASP A CA 1
ATOM 2219 C C . ASP A 1 262 ? -21.216 7.361 23.992 1.00 94.94 262 ASP A C 1
ATOM 2221 O O . ASP A 1 262 ? -21.334 6.391 23.239 1.00 94.94 262 ASP A O 1
ATOM 2225 N N . LEU A 1 263 ? -22.229 7.759 24.769 1.00 95.81 263 LEU A N 1
ATOM 2226 C CA . LEU A 1 263 ? -23.513 7.053 24.815 1.00 95.81 263 LEU A CA 1
ATOM 2227 C C . LEU A 1 263 ? -24.215 7.001 23.452 1.00 95.81 263 LEU A C 1
ATOM 2229 O O . LEU A 1 263 ? -24.786 5.971 23.098 1.00 95.81 263 LEU A O 1
ATOM 2233 N N . GLN A 1 264 ? -24.168 8.088 22.680 1.00 95.19 264 GLN A N 1
ATOM 2234 C CA . GLN A 1 264 ? -24.832 8.157 21.377 1.00 95.19 264 GLN A CA 1
ATOM 2235 C C . GLN A 1 264 ? -24.149 7.226 20.371 1.00 95.19 264 GLN A C 1
ATOM 2237 O O . GLN A 1 264 ? -24.810 6.422 19.708 1.00 95.19 264 GLN A O 1
ATOM 2242 N N . LYS A 1 265 ? -22.814 7.259 20.315 1.00 94.88 265 LYS A N 1
ATOM 2243 C CA . LYS A 1 265 ? -22.017 6.340 19.492 1.00 94.88 265 LYS A CA 1
ATOM 2244 C C . LYS A 1 265 ? -22.184 4.894 19.938 1.00 94.88 265 LYS A C 1
ATOM 2246 O O . LYS A 1 265 ? -22.291 4.025 19.082 1.00 94.88 265 LYS A O 1
ATOM 2251 N N . GLY A 1 266 ? -22.268 4.635 21.242 1.00 95.69 266 GLY A N 1
ATOM 2252 C CA . GLY A 1 266 ? -22.512 3.301 21.788 1.00 95.69 266 GLY A CA 1
ATOM 2253 C C . GLY A 1 266 ? -23.860 2.728 21.370 1.00 95.69 266 GLY A C 1
ATOM 2254 O O . GLY A 1 266 ? -23.907 1.607 20.869 1.00 95.69 266 GLY A O 1
ATOM 2255 N N . LYS A 1 267 ? -24.942 3.513 21.474 1.00 97.31 267 LYS A N 1
ATOM 2256 C CA . LYS A 1 267 ? -26.271 3.114 20.975 1.00 97.31 267 LYS A CA 1
ATOM 2257 C C . LYS A 1 267 ? -26.224 2.784 19.486 1.00 97.31 267 LYS A C 1
ATOM 2259 O O . LYS A 1 267 ? -26.666 1.712 19.081 1.00 97.31 267 LYS A O 1
ATOM 2264 N N . ARG A 1 268 ? -25.622 3.662 18.679 1.00 96.31 268 ARG A N 1
ATOM 2265 C CA . ARG A 1 268 ? -25.494 3.448 17.232 1.00 96.31 268 ARG A CA 1
ATOM 2266 C C . ARG A 1 268 ? -24.654 2.218 16.893 1.00 96.31 268 ARG A C 1
ATOM 2268 O O . ARG A 1 268 ? -24.991 1.484 15.971 1.00 96.31 268 ARG A O 1
ATOM 2275 N N . LEU A 1 269 ? -23.589 1.969 17.651 1.00 95.88 269 LEU A N 1
ATOM 2276 C CA . LEU A 1 269 ? -22.736 0.801 17.471 1.00 95.88 269 LEU A CA 1
ATOM 2277 C C . LEU A 1 269 ? -23.481 -0.501 17.795 1.00 95.88 269 LEU A C 1
ATOM 2279 O O . LEU A 1 269 ? -23.355 -1.456 17.037 1.00 95.88 269 LEU A O 1
ATOM 2283 N N . ILE A 1 270 ? -24.302 -0.524 18.852 1.00 97.38 270 ILE A N 1
ATOM 2284 C CA . ILE A 1 270 ? -25.180 -1.663 19.174 1.00 97.38 270 ILE A CA 1
ATOM 2285 C C . ILE A 1 270 ? -26.224 -1.890 18.083 1.00 97.38 270 ILE A C 1
ATOM 2287 O O . ILE A 1 270 ? -26.397 -3.021 17.645 1.00 97.38 270 ILE A O 1
ATOM 2291 N N . ILE A 1 271 ? -26.884 -0.831 17.608 1.00 97.06 271 ILE A N 1
ATOM 2292 C CA . ILE A 1 271 ? -27.855 -0.924 16.507 1.00 97.06 271 ILE A CA 1
ATOM 2293 C C . ILE A 1 271 ? -27.203 -1.562 15.279 1.00 97.06 271 ILE A C 1
ATOM 2295 O O . ILE A 1 271 ? -27.712 -2.549 14.750 1.00 97.06 271 ILE A O 1
ATOM 2299 N N . ASN A 1 272 ? -26.046 -1.038 14.866 1.00 95.31 272 ASN A N 1
ATOM 2300 C CA . ASN A 1 272 ? -25.299 -1.571 13.731 1.00 95.31 272 ASN A CA 1
ATOM 2301 C C . ASN A 1 272 ? -24.911 -3.034 13.958 1.00 95.31 272 ASN A C 1
ATOM 2303 O O . ASN A 1 272 ? -25.094 -3.849 13.064 1.00 95.31 272 ASN A O 1
ATOM 2307 N N . TYR A 1 273 ? -24.421 -3.368 15.154 1.00 95.44 273 TYR A N 1
ATOM 2308 C CA . TYR A 1 273 ? -24.021 -4.725 15.514 1.00 95.44 273 TYR A CA 1
ATOM 2309 C C . TYR A 1 273 ? -25.190 -5.716 15.446 1.00 95.44 273 TYR A C 1
ATOM 2311 O O . TYR A 1 273 ? -25.058 -6.787 14.865 1.00 95.44 273 TYR A O 1
ATOM 2319 N N . LEU A 1 274 ? -26.362 -5.345 15.966 1.00 95.25 274 LEU A N 1
ATOM 2320 C CA . LEU A 1 274 ? -27.566 -6.178 15.915 1.00 95.25 274 LEU A CA 1
ATOM 2321 C C . LEU A 1 274 ? -28.111 -6.322 14.492 1.00 95.25 274 LEU A C 1
ATOM 2323 O O . LEU A 1 274 ? -28.568 -7.398 14.112 1.00 95.25 274 LEU A O 1
ATOM 2327 N N . ASN A 1 275 ? -28.043 -5.261 13.687 1.00 96.25 275 ASN A N 1
ATOM 2328 C CA . ASN A 1 275 ? -28.500 -5.279 12.297 1.00 96.25 275 ASN A CA 1
ATOM 2329 C C . ASN A 1 275 ? -27.654 -6.185 11.388 1.00 96.25 275 ASN A C 1
ATOM 2331 O O . ASN A 1 275 ? -28.115 -6.511 10.300 1.00 96.25 275 ASN A O 1
ATOM 2335 N N . ILE A 1 276 ? -26.478 -6.648 11.832 1.00 93.62 276 ILE A N 1
ATOM 2336 C CA . ILE A 1 276 ? -25.720 -7.701 11.134 1.00 93.62 276 ILE A CA 1
ATOM 2337 C C . ILE A 1 276 ? -26.492 -9.032 11.140 1.00 93.62 276 ILE A C 1
ATOM 2339 O O . ILE A 1 276 ? -26.374 -9.805 10.196 1.00 93.62 276 ILE A O 1
ATOM 2343 N N . ALA A 1 277 ? -27.278 -9.301 12.188 1.00 91.19 277 ALA A N 1
ATOM 2344 C CA . ALA A 1 277 ? -27.961 -10.581 12.391 1.00 91.19 277 ALA A CA 1
ATOM 2345 C C . ALA A 1 277 ? -29.491 -10.516 12.236 1.00 91.19 277 ALA A C 1
ATOM 2347 O O . ALA A 1 277 ? -30.148 -11.552 12.217 1.00 91.19 277 ALA A O 1
ATOM 2348 N N . ARG A 1 278 ? -30.085 -9.320 12.171 1.00 92.75 278 ARG A N 1
ATOM 2349 C CA . ARG A 1 278 ? -31.538 -9.159 12.018 1.00 92.75 278 ARG A CA 1
ATOM 2350 C C . ARG A 1 278 ? -31.966 -9.384 10.571 1.00 92.75 278 ARG A C 1
ATOM 2352 O O . ARG A 1 278 ? -31.393 -8.791 9.664 1.00 92.75 278 ARG A O 1
ATOM 2359 N N . ASP A 1 279 ? -33.078 -10.093 10.383 1.00 93.06 279 ASP A N 1
ATOM 2360 C CA . ASP A 1 279 ? -33.716 -10.252 9.066 1.00 93.06 279 ASP A CA 1
ATOM 2361 C C . ASP A 1 279 ? -34.155 -8.912 8.457 1.00 93.06 279 ASP A C 1
ATOM 2363 O O . ASP A 1 279 ? -34.165 -8.730 7.240 1.00 93.06 279 ASP A O 1
ATOM 2367 N N . LYS A 1 280 ? -34.550 -7.963 9.315 1.00 92.69 280 LYS A N 1
ATOM 2368 C CA . LYS A 1 280 ? -34.945 -6.606 8.932 1.00 92.69 280 LYS A CA 1
ATOM 2369 C C . LYS A 1 280 ? -34.186 -5.586 9.781 1.00 92.69 280 LYS A C 1
ATOM 2371 O O . LYS A 1 280 ? -34.319 -5.624 11.009 1.00 92.69 280 LYS A O 1
ATOM 2376 N N . PRO A 1 281 ? -33.430 -4.663 9.161 1.00 92.94 281 PRO A N 1
ATOM 2377 C CA . PRO A 1 281 ? -32.770 -3.584 9.882 1.00 92.94 281 PRO A CA 1
ATOM 2378 C C . PRO A 1 281 ? -33.762 -2.774 10.721 1.00 92.94 281 PRO A C 1
ATOM 2380 O O . PRO A 1 281 ? -34.880 -2.492 10.291 1.00 92.94 281 PRO A O 1
ATOM 2383 N N . SER A 1 282 ? -33.346 -2.401 11.927 1.00 95.38 282 SER A N 1
ATOM 2384 C CA . SER A 1 282 ? -34.133 -1.596 12.860 1.00 95.38 282 SER A CA 1
ATOM 2385 C C . SER A 1 282 ? -33.218 -0.654 13.635 1.00 95.38 282 SER A C 1
ATOM 2387 O O . SER A 1 282 ? -32.094 -1.028 13.967 1.00 95.38 282 SER A O 1
ATOM 2389 N N . ASP A 1 283 ? -33.720 0.528 13.990 1.00 95.44 283 ASP A N 1
ATOM 2390 C CA . ASP A 1 283 ? -33.028 1.489 14.863 1.00 95.44 283 ASP A CA 1
ATOM 2391 C C . ASP A 1 283 ? -33.185 1.167 16.360 1.00 95.44 283 ASP A C 1
ATOM 2393 O O . ASP A 1 283 ? -32.791 1.939 17.232 1.00 95.44 283 ASP A O 1
ATOM 2397 N N . SER A 1 284 ? -33.769 0.011 16.685 1.00 95.69 284 SER A N 1
ATOM 2398 C CA . SER A 1 284 ? -33.931 -0.430 18.065 1.00 95.69 284 SER A CA 1
ATOM 2399 C C . SER A 1 284 ? -32.616 -0.938 18.655 1.00 95.69 284 SER A C 1
ATOM 2401 O O . SER A 1 284 ? -31.913 -1.744 18.037 1.00 95.69 284 SER A O 1
ATOM 2403 N N . ILE A 1 285 ? -32.330 -0.541 19.898 1.00 95.69 285 ILE A N 1
ATOM 2404 C CA . ILE A 1 285 ? -31.237 -1.103 20.708 1.00 95.69 285 ILE A CA 1
ATOM 2405 C C . ILE A 1 285 ? -31.608 -2.442 21.364 1.00 95.69 285 ILE A C 1
ATOM 2407 O O . ILE A 1 285 ? -30.733 -3.102 21.919 1.00 95.69 285 ILE A O 1
ATOM 2411 N N . LEU A 1 286 ? -32.875 -2.873 21.289 1.00 94.88 286 LEU A N 1
ATOM 2412 C CA . LEU A 1 286 ? -33.317 -4.131 21.894 1.00 94.88 286 LEU A CA 1
ATOM 2413 C C . LEU A 1 286 ? -32.527 -5.319 21.325 1.00 94.88 286 LEU A C 1
ATOM 2415 O O . LEU A 1 286 ? -32.420 -5.441 20.101 1.00 94.88 286 LEU A O 1
ATOM 2419 N N . PRO A 1 287 ? -32.009 -6.215 22.179 1.00 95.81 287 PRO A N 1
ATOM 2420 C CA . PRO A 1 287 ? -32.434 -6.448 23.567 1.00 95.81 287 PRO A CA 1
ATOM 2421 C C . PRO A 1 287 ? -31.700 -5.634 24.651 1.00 95.81 287 PRO A C 1
ATOM 2423 O O . PRO A 1 287 ? -31.921 -5.885 25.831 1.00 95.81 287 PRO A O 1
ATOM 2426 N N . PHE A 1 288 ? -30.830 -4.684 24.307 1.00 97.75 288 PHE A N 1
ATOM 2427 C CA . PHE A 1 288 ? -30.094 -3.882 25.291 1.00 97.75 288 PHE A CA 1
ATOM 2428 C C . PHE A 1 288 ? -30.941 -2.752 25.874 1.00 97.75 288 PHE A C 1
ATOM 2430 O O . PHE A 1 288 ? -31.612 -2.026 25.140 1.00 97.75 288 PHE A O 1
ATOM 2437 N N . SER A 1 289 ? -30.840 -2.550 27.189 1.00 96.62 289 SER A N 1
ATOM 2438 C CA . SER A 1 289 ? -31.361 -1.348 27.847 1.00 96.62 289 SER A CA 1
ATOM 2439 C C . SER A 1 289 ? -30.354 -0.196 27.780 1.00 96.62 289 SER A C 1
ATOM 2441 O O . SER A 1 289 ? -29.145 -0.418 27.663 1.00 96.62 289 SER A O 1
ATOM 2443 N N . GLU A 1 290 ? -30.806 1.054 27.904 1.00 95.94 290 GLU A N 1
ATOM 2444 C CA . GLU A 1 290 ? -29.884 2.202 27.913 1.00 95.94 290 GLU A CA 1
ATOM 2445 C C . GLU A 1 290 ? -28.859 2.133 29.053 1.00 95.94 290 GLU A C 1
ATOM 2447 O O . GLU A 1 290 ? -27.688 2.468 28.862 1.00 95.94 290 GLU A O 1
ATOM 2452 N N . GLU A 1 291 ? -29.284 1.656 30.225 1.00 96.56 291 GLU A N 1
ATOM 2453 C CA . GLU A 1 291 ? -28.421 1.490 31.396 1.00 96.56 291 GLU A CA 1
ATOM 2454 C C . GLU A 1 291 ? -27.355 0.412 31.176 1.00 96.56 291 GLU A C 1
ATOM 2456 O O . GLU A 1 291 ? -26.216 0.568 31.621 1.00 96.56 291 GLU A O 1
ATOM 2461 N N . SER A 1 292 ? -27.680 -0.650 30.430 1.00 97.00 292 SER A N 1
ATOM 2462 C CA . SER A 1 292 ? -26.691 -1.659 30.040 1.00 97.00 292 SER A CA 1
ATOM 2463 C C . SER A 1 292 ? -25.603 -1.054 29.144 1.00 97.00 292 SER A C 1
ATOM 2465 O O . SER A 1 292 ? -24.419 -1.248 29.406 1.00 97.00 292 SER A O 1
ATOM 2467 N N . ILE A 1 293 ? -25.979 -0.214 28.172 1.00 97.12 293 ILE A N 1
ATOM 2468 C CA . ILE A 1 293 ? -25.038 0.452 27.259 1.00 97.12 293 ILE A CA 1
ATOM 2469 C C . ILE A 1 293 ? -24.146 1.436 28.018 1.00 97.12 293 ILE A C 1
ATOM 2471 O O . ILE A 1 293 ? -22.929 1.418 27.830 1.00 97.12 293 ILE A O 1
ATOM 2475 N N . LYS A 1 294 ? -24.717 2.260 28.909 1.00 97.00 294 LYS A N 1
ATOM 2476 C CA . LYS A 1 294 ? -23.930 3.149 29.785 1.00 97.00 294 LYS A CA 1
ATOM 2477 C C . LYS A 1 294 ? -22.901 2.353 30.581 1.00 97.00 294 LYS A C 1
ATOM 2479 O O . LYS A 1 294 ? -21.730 2.729 30.621 1.00 97.00 294 LYS A O 1
ATOM 2484 N N . LYS A 1 295 ? -23.313 1.217 31.153 1.00 96.56 295 LYS A N 1
ATOM 2485 C CA . LYS A 1 295 ? -22.405 0.366 31.919 1.00 96.56 295 LYS A CA 1
ATOM 2486 C C . LYS A 1 295 ? -21.315 -0.264 31.054 1.00 96.56 295 LYS A C 1
ATOM 2488 O O . LYS A 1 295 ? -20.159 -0.331 31.466 1.00 96.56 295 LYS A O 1
ATOM 2493 N N . MET A 1 296 ? -21.653 -0.683 29.838 1.00 96.69 296 MET A N 1
ATOM 2494 C CA . MET A 1 296 ? -20.675 -1.215 28.893 1.00 96.69 296 MET A CA 1
ATOM 2495 C C . MET A 1 296 ? -19.614 -0.178 28.513 1.00 96.69 296 MET A C 1
ATOM 2497 O O . MET A 1 296 ? -18.446 -0.538 28.380 1.00 96.69 296 MET A O 1
ATOM 2501 N N . ILE A 1 297 ? -19.994 1.096 28.364 1.00 96.38 297 ILE A N 1
ATOM 2502 C CA . ILE A 1 297 ? -19.062 2.208 28.099 1.00 96.38 297 ILE A CA 1
ATOM 2503 C C . ILE A 1 297 ? -18.105 2.414 29.273 1.00 96.38 297 ILE A C 1
ATOM 2505 O O . ILE A 1 297 ? -16.902 2.562 29.065 1.00 96.38 297 ILE A O 1
ATOM 2509 N N . GLU A 1 298 ? -18.628 2.384 30.499 1.00 95.38 298 GLU A N 1
ATOM 2510 C CA . GLU A 1 298 ? -17.832 2.501 31.724 1.00 95.38 298 GLU A CA 1
ATOM 2511 C C . GLU A 1 298 ? -16.792 1.370 31.817 1.00 95.38 298 GLU A C 1
ATOM 2513 O O . GLU A 1 298 ? -15.598 1.626 31.980 1.00 95.38 298 GLU A O 1
ATOM 2518 N N . ILE A 1 299 ? -17.219 0.114 31.631 1.00 94.50 299 ILE A N 1
ATOM 2519 C CA . ILE A 1 299 ? -16.344 -1.070 31.713 1.00 94.50 299 ILE A CA 1
ATOM 2520 C C . ILE A 1 299 ? -15.316 -1.099 30.574 1.00 94.50 299 ILE A C 1
ATOM 2522 O O . ILE A 1 299 ? -14.169 -1.512 30.775 1.00 94.50 299 ILE A O 1
ATOM 2526 N N . SER A 1 300 ? -15.706 -0.686 29.367 1.00 94.25 300 SER A N 1
ATOM 2527 C CA . SER A 1 300 ? -14.804 -0.628 28.214 1.00 94.25 300 SER A CA 1
ATOM 2528 C C . SER A 1 300 ? -13.881 0.589 28.239 1.00 94.25 300 SER A C 1
ATOM 2530 O O . SER A 1 300 ? -12.971 0.658 27.415 1.00 94.25 300 SER A O 1
ATOM 2532 N N . LYS A 1 301 ? -14.110 1.549 29.150 1.00 93.56 301 LYS A N 1
ATOM 2533 C CA . LYS A 1 301 ? -13.446 2.861 29.169 1.00 93.56 301 LYS A CA 1
ATOM 2534 C C . LYS A 1 301 ? -13.521 3.558 27.801 1.00 93.56 301 LYS A C 1
ATOM 2536 O O . LYS A 1 301 ? -12.564 4.183 27.351 1.00 93.56 301 LYS A O 1
ATOM 2541 N N . GLY A 1 302 ? -14.645 3.386 27.102 1.00 90.69 302 GLY A N 1
ATOM 2542 C CA . GLY A 1 302 ? -14.871 3.929 25.762 1.00 90.69 302 GLY A CA 1
ATOM 2543 C C . GLY A 1 302 ? -14.099 3.240 24.623 1.00 90.69 302 GLY A C 1
ATOM 2544 O O . GLY A 1 302 ? -14.106 3.747 23.502 1.00 90.69 302 GLY A O 1
ATOM 2545 N N . ASN A 1 303 ? -13.445 2.096 24.859 1.00 92.81 303 ASN A N 1
ATOM 2546 C CA . ASN A 1 303 ? -12.777 1.319 23.812 1.00 92.81 303 ASN A CA 1
ATOM 2547 C C . ASN A 1 303 ? -13.795 0.522 22.974 1.00 92.81 303 ASN A C 1
ATOM 2549 O O . ASN A 1 303 ? -14.492 -0.352 23.491 1.00 92.81 303 ASN A O 1
ATOM 2553 N N . TYR A 1 304 ? -13.833 0.776 21.663 1.00 93.25 304 TYR A N 1
ATOM 2554 C CA . TYR A 1 304 ? -14.801 0.182 20.728 1.00 93.25 304 TYR A CA 1
ATOM 2555 C C . TYR A 1 304 ? -14.739 -1.354 20.692 1.00 93.25 304 TYR A C 1
ATOM 2557 O O . TYR A 1 304 ? -15.776 -2.014 20.750 1.00 93.25 304 TYR A O 1
ATOM 2565 N N . ARG A 1 305 ? -13.532 -1.938 20.642 1.00 91.88 305 ARG A N 1
ATOM 2566 C CA . ARG A 1 305 ? -13.341 -3.399 20.587 1.00 91.88 305 ARG A CA 1
ATOM 2567 C C . ARG A 1 305 ? -13.825 -4.075 21.868 1.00 91.88 305 ARG A C 1
ATOM 2569 O O . ARG A 1 305 ? -14.587 -5.033 21.811 1.00 91.88 305 ARG A O 1
ATOM 2576 N N . SER A 1 306 ? -13.419 -3.543 23.018 1.00 93.56 306 SER A N 1
ATOM 2577 C CA . SER A 1 306 ? -13.825 -4.047 24.334 1.00 93.56 306 SER A CA 1
ATOM 2578 C C . SER A 1 306 ? -15.329 -3.898 24.558 1.00 93.56 306 SER A C 1
ATOM 2580 O O . SER A 1 306 ? -15.943 -4.766 25.169 1.00 93.56 306 SER A O 1
ATOM 2582 N N . PHE A 1 307 ? -15.926 -2.815 24.052 1.00 96.56 307 PHE A N 1
ATOM 2583 C CA . PHE A 1 307 ? -17.366 -2.582 24.101 1.00 96.56 307 PHE A CA 1
ATOM 2584 C C . PHE A 1 307 ? -18.146 -3.632 23.294 1.00 96.56 307 PHE A C 1
ATOM 2586 O O . PHE A 1 307 ? -19.092 -4.212 23.818 1.00 96.56 307 PHE A O 1
ATOM 2593 N N . LEU A 1 308 ? -17.731 -3.926 22.056 1.00 95.50 308 LEU A N 1
ATOM 2594 C CA . LEU A 1 308 ? -18.374 -4.947 21.217 1.00 95.50 308 LEU A CA 1
ATOM 2595 C C . LEU A 1 308 ? -18.194 -6.365 21.766 1.00 95.50 308 LEU A C 1
ATOM 2597 O O . LEU A 1 308 ? -19.142 -7.144 21.762 1.00 95.50 308 LEU A O 1
ATOM 2601 N N . LEU A 1 309 ? -17.009 -6.690 22.290 1.00 94.81 309 LEU A N 1
ATOM 2602 C CA . LEU A 1 309 ? -16.780 -7.972 22.960 1.00 94.81 309 LEU A CA 1
ATOM 2603 C C . LEU A 1 309 ? -17.706 -8.134 24.172 1.00 94.81 309 LEU A C 1
ATOM 2605 O O . LEU A 1 309 ? -18.290 -9.194 24.381 1.00 94.81 309 LEU A O 1
ATOM 2609 N N . LEU A 1 310 ? -17.886 -7.064 24.950 1.00 95.69 310 LEU A N 1
ATOM 2610 C CA . LEU A 1 310 ? -18.812 -7.068 26.076 1.00 95.69 310 LEU A CA 1
ATOM 2611 C C . LEU A 1 310 ? -20.271 -7.191 25.614 1.00 95.69 310 LEU A C 1
ATOM 2613 O O . LEU A 1 310 ? -21.054 -7.853 26.291 1.00 95.69 310 LEU A O 1
ATOM 2617 N N . ALA A 1 311 ? -20.631 -6.612 24.462 1.00 96.12 311 ALA A N 1
ATOM 2618 C CA . ALA A 1 311 ? -21.953 -6.771 23.855 1.00 96.12 311 ALA A CA 1
ATOM 2619 C C . ALA A 1 311 ? -22.230 -8.244 23.535 1.00 96.12 311 ALA A C 1
ATOM 2621 O O . ALA A 1 311 ? -23.243 -8.788 23.969 1.00 96.12 311 ALA A O 1
ATOM 2622 N N . TYR A 1 312 ? -21.288 -8.891 22.844 1.00 95.38 312 TYR A N 1
ATOM 2623 C CA . TYR A 1 312 ? -21.341 -10.315 22.521 1.00 95.38 312 TYR A CA 1
ATOM 2624 C C . TYR A 1 312 ? -21.486 -11.176 23.784 1.00 95.38 312 TYR A C 1
ATOM 2626 O O . TYR A 1 312 ? -22.453 -11.924 23.914 1.00 95.38 312 TYR A O 1
ATOM 2634 N N . ASN A 1 313 ? -20.600 -10.994 24.770 1.00 95.38 313 ASN A N 1
ATOM 2635 C CA . ASN A 1 313 ? -20.655 -11.746 26.027 1.00 95.38 313 ASN A CA 1
ATOM 2636 C C . ASN A 1 313 ? -21.977 -11.522 26.783 1.00 95.38 313 ASN A C 1
ATOM 2638 O O . ASN A 1 313 ? -22.495 -12.440 27.416 1.00 95.38 313 ASN A O 1
ATOM 2642 N N . SER A 1 314 ? -22.535 -10.311 26.725 1.00 96.62 314 SER A N 1
ATOM 2643 C CA . SER A 1 314 ? -23.811 -9.994 27.377 1.00 96.62 314 SER A CA 1
ATOM 2644 C C . SER A 1 314 ? -24.987 -10.708 26.713 1.00 96.62 314 SER A C 1
ATOM 2646 O O . SER A 1 314 ? -25.875 -11.180 27.420 1.00 96.62 314 SER A O 1
ATOM 2648 N N . ILE A 1 315 ? -24.980 -10.835 25.381 1.00 95.50 315 ILE A N 1
ATOM 2649 C CA . ILE A 1 315 ? -25.970 -11.632 24.641 1.00 95.50 315 ILE A CA 1
ATOM 2650 C C . ILE A 1 315 ? -25.857 -13.104 25.047 1.00 95.50 315 ILE A C 1
ATOM 2652 O O . ILE A 1 315 ? -26.859 -13.704 25.429 1.00 95.50 315 ILE A O 1
ATOM 2656 N N . GLU A 1 316 ? -24.644 -13.660 25.059 1.00 95.00 316 GLU A N 1
ATOM 2657 C CA . GLU A 1 316 ? -24.392 -15.051 25.457 1.00 95.00 316 GLU A CA 1
ATOM 2658 C C . GLU A 1 316 ? -24.895 -15.355 26.875 1.00 95.00 316 GLU A C 1
ATOM 2660 O O . GLU A 1 316 ? -25.579 -16.355 27.104 1.00 95.00 316 GLU A O 1
ATOM 2665 N N . ILE A 1 317 ? -24.611 -14.477 27.845 1.00 94.94 317 ILE A N 1
ATOM 2666 C CA . ILE A 1 317 ? -25.125 -14.643 29.211 1.00 94.94 317 ILE A CA 1
ATOM 2667 C C . ILE A 1 317 ? -26.646 -14.513 29.255 1.00 94.94 317 ILE A C 1
ATOM 2669 O O . ILE A 1 317 ? -27.296 -15.308 29.935 1.00 94.94 317 ILE A O 1
ATOM 2673 N N . ALA A 1 318 ? -27.229 -13.532 28.564 1.00 95.81 318 ALA A N 1
ATOM 2674 C CA . ALA A 1 318 ? -28.678 -13.353 28.555 1.00 95.81 318 ALA A CA 1
ATOM 2675 C C . ALA A 1 318 ? -29.389 -14.603 28.025 1.00 95.81 318 ALA A C 1
ATOM 2677 O O . ALA A 1 318 ? -30.340 -15.069 28.653 1.00 95.81 318 ALA A O 1
ATOM 2678 N N . VAL A 1 319 ? -28.870 -15.197 26.946 1.00 94.81 319 VAL A N 1
ATOM 2679 C CA . VAL A 1 319 ? -29.372 -16.456 26.382 1.00 94.81 319 VAL A CA 1
ATOM 2680 C C . VAL A 1 319 ? -29.238 -17.597 27.390 1.00 94.81 319 VAL A C 1
ATOM 2682 O O . VAL A 1 319 ? -30.230 -18.267 27.673 1.00 94.81 319 VAL A O 1
ATOM 2685 N N . LYS A 1 320 ? -28.060 -17.779 28.006 1.00 94.19 320 LYS A N 1
ATOM 2686 C CA . LYS A 1 320 ? -27.838 -18.821 29.031 1.00 94.19 320 LYS A CA 1
ATOM 2687 C C . LYS A 1 320 ? -28.772 -18.690 30.236 1.00 94.19 320 LYS A C 1
ATOM 2689 O O . LYS A 1 320 ? -29.169 -19.695 30.814 1.00 94.19 320 LYS A O 1
ATOM 2694 N N . LEU A 1 321 ? -29.124 -17.464 30.617 1.00 93.94 321 LEU A N 1
ATOM 2695 C CA . LEU A 1 321 ? -30.026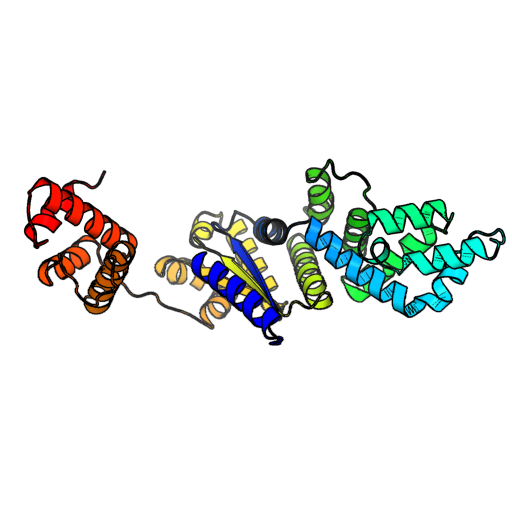 -17.173 31.734 1.00 93.94 321 LEU A CA 1
ATOM 2696 C C . LEU A 1 321 ? -31.506 -17.077 31.321 1.00 93.94 321 LEU A C 1
ATOM 2698 O O . LEU A 1 321 ? -32.343 -16.757 32.167 1.00 93.94 321 LEU A O 1
ATOM 2702 N N . GLY A 1 322 ? -31.842 -17.294 30.043 1.00 94.19 322 GLY A N 1
ATOM 2703 C CA . GLY A 1 322 ? -33.210 -17.179 29.527 1.00 94.19 322 GLY A CA 1
ATOM 2704 C C . GLY A 1 322 ? -33.807 -15.769 29.635 1.00 94.19 322 GLY A C 1
ATOM 2705 O O . GLY A 1 322 ? -35.024 -15.611 29.750 1.00 94.19 322 GLY A O 1
ATOM 2706 N N . ARG A 1 323 ? -32.971 -14.724 29.649 1.00 93.62 323 ARG A N 1
ATOM 2707 C CA . ARG A 1 323 ? -33.393 -13.322 29.783 1.00 93.62 323 ARG A CA 1
ATOM 2708 C C . ARG A 1 323 ? -33.590 -12.689 28.406 1.00 93.62 323 ARG A C 1
ATOM 2710 O O . ARG A 1 323 ? -32.728 -12.784 27.541 1.00 93.62 323 ARG A O 1
ATOM 2717 N N . LYS A 1 324 ? -34.726 -12.009 28.220 1.00 92.25 324 LYS A N 1
ATOM 2718 C CA . LYS A 1 324 ? -35.070 -11.302 26.970 1.00 92.25 324 LYS A CA 1
ATOM 2719 C C . LYS A 1 324 ? -34.474 -9.897 26.873 1.00 92.25 324 LYS A C 1
ATOM 2721 O O . LYS A 1 324 ? -34.346 -9.371 25.775 1.00 92.25 324 LYS A O 1
ATOM 2726 N N . GLU A 1 325 ? -34.145 -9.297 28.011 1.00 95.56 325 GLU A N 1
ATOM 2727 C CA . GLU A 1 325 ? -33.569 -7.959 28.104 1.00 95.56 325 GLU A CA 1
ATOM 2728 C C . GLU A 1 325 ? -32.177 -8.046 28.726 1.00 95.56 325 GLU A C 1
ATOM 2730 O O . GLU A 1 325 ? -31.980 -8.733 29.732 1.00 95.56 325 GLU A O 1
ATOM 2735 N N . ILE A 1 326 ? -31.220 -7.339 28.129 1.00 96.88 326 ILE A N 1
ATOM 2736 C CA . ILE A 1 326 ? -29.857 -7.199 28.626 1.00 96.88 326 ILE A CA 1
ATOM 2737 C C . ILE A 1 326 ? -29.821 -5.971 29.529 1.00 96.88 326 ILE A C 1
ATOM 2739 O O . ILE A 1 326 ? -29.837 -4.830 29.068 1.00 96.88 326 ILE A O 1
ATOM 2743 N N . THR A 1 327 ? -29.789 -6.226 30.834 1.00 96.00 327 THR A N 1
ATOM 2744 C CA . THR A 1 327 ? -29.722 -5.209 31.884 1.00 96.00 327 THR A CA 1
ATOM 2745 C C . THR A 1 327 ? -28.284 -4.992 32.354 1.00 96.00 327 THR A C 1
ATOM 2747 O O . THR A 1 327 ? -27.360 -5.727 31.995 1.00 96.00 327 THR A O 1
ATOM 2750 N N . ARG A 1 328 ? -28.087 -3.991 33.218 1.00 95.56 328 ARG A N 1
ATOM 2751 C CA . ARG A 1 328 ? -26.799 -3.714 33.870 1.00 95.56 328 ARG A CA 1
ATOM 2752 C C . ARG A 1 328 ? -26.204 -4.947 34.567 1.00 95.56 328 ARG A C 1
ATOM 2754 O O . ARG A 1 328 ? -25.000 -5.158 34.494 1.00 95.56 328 ARG A O 1
ATOM 2761 N N . GLU A 1 329 ? -27.033 -5.763 35.215 1.00 94.12 329 GLU A N 1
ATOM 2762 C CA . GLU A 1 329 ? -26.589 -6.964 35.937 1.00 94.12 329 GLU A CA 1
ATOM 2763 C C . GLU A 1 329 ? -26.008 -8.028 35.001 1.00 94.12 329 GLU A C 1
ATOM 2765 O O . GLU A 1 329 ? -25.016 -8.675 35.330 1.00 94.12 329 GLU A O 1
ATOM 2770 N N . ILE A 1 330 ? -26.603 -8.196 33.817 1.00 94.69 330 ILE A N 1
ATOM 2771 C CA . ILE A 1 330 ? -26.105 -9.132 32.803 1.00 94.69 330 ILE A CA 1
ATOM 2772 C C . ILE A 1 330 ? -24.744 -8.667 32.288 1.00 94.69 330 ILE A C 1
ATOM 2774 O O . ILE A 1 330 ? -23.835 -9.482 32.160 1.00 94.69 330 ILE A O 1
ATOM 2778 N N . VAL A 1 331 ? -24.587 -7.362 32.053 1.00 95.38 331 VAL A N 1
ATOM 2779 C CA . VAL A 1 331 ? -23.311 -6.770 31.625 1.00 95.38 331 VAL A CA 1
ATOM 2780 C C . VAL A 1 331 ? -22.214 -6.974 32.677 1.00 95.38 331 VAL A C 1
ATOM 2782 O O . VAL A 1 331 ? -21.083 -7.303 32.322 1.00 95.38 331 VAL A O 1
ATOM 2785 N N . GLU A 1 332 ? -22.529 -6.817 33.966 1.00 93.44 332 GLU A N 1
ATOM 2786 C CA . GLU A 1 332 ? -21.567 -7.069 35.051 1.00 93.44 332 GLU A CA 1
ATOM 2787 C C . GLU A 1 332 ? -21.140 -8.538 35.099 1.00 93.44 332 GLU A C 1
ATOM 2789 O O . GLU A 1 332 ? -19.949 -8.822 35.176 1.00 93.44 332 GLU A O 1
ATOM 2794 N N . LYS A 1 333 ? -22.074 -9.482 34.937 1.00 92.56 333 LYS A N 1
ATOM 2795 C CA . LYS A 1 333 ? -21.725 -10.909 34.815 1.00 92.56 333 LYS A CA 1
ATOM 2796 C C . LYS A 1 333 ? -20.887 -11.187 33.563 1.00 92.56 333 LYS A C 1
ATOM 2798 O O . LYS A 1 333 ? -19.958 -11.986 33.593 1.00 92.56 333 LYS A O 1
ATOM 2803 N N . ALA A 1 334 ? -21.177 -10.506 32.454 1.00 91.06 334 ALA A N 1
ATOM 2804 C CA . ALA A 1 334 ? -20.480 -10.693 31.180 1.00 91.06 334 ALA A CA 1
ATOM 2805 C C . ALA A 1 334 ? -19.026 -10.211 31.216 1.00 91.06 334 ALA A C 1
ATOM 2807 O O . ALA A 1 334 ? -18.192 -10.679 30.434 1.00 91.06 334 ALA A O 1
ATOM 2808 N N . LYS A 1 335 ? -18.706 -9.300 32.140 1.00 88.44 335 LYS A N 1
ATOM 2809 C CA . LYS A 1 335 ? -17.341 -8.846 32.408 1.00 88.44 335 LYS A CA 1
ATOM 2810 C C . LYS A 1 335 ? -16.447 -9.974 32.933 1.00 88.44 335 LYS A C 1
ATOM 2812 O O . LYS A 1 335 ? -15.264 -9.983 32.605 1.00 88.44 335 LYS A O 1
ATOM 2817 N N . GLU A 1 336 ? -16.992 -10.910 33.711 1.00 80.81 336 GLU A N 1
ATOM 2818 C CA . GLU A 1 336 ? -16.239 -12.008 34.342 1.00 80.81 336 GLU A CA 1
ATOM 2819 C C . GLU A 1 336 ? -15.799 -13.087 33.342 1.00 80.81 336 GLU A C 1
ATOM 2821 O O . GLU A 1 336 ? -14.865 -13.832 33.608 1.00 80.81 336 GLU A O 1
ATOM 2826 N N . ILE A 1 337 ? -16.408 -13.121 32.152 1.00 74.44 337 ILE A N 1
ATOM 2827 C CA . ILE A 1 337 ? -16.048 -14.038 31.056 1.00 74.44 337 ILE A CA 1
ATOM 2828 C C . ILE A 1 337 ? -14.778 -13.577 30.307 1.00 74.44 337 ILE A C 1
ATOM 2830 O O . ILE A 1 337 ? -14.353 -14.225 29.355 1.00 74.44 337 ILE A O 1
ATOM 2834 N N . ARG A 1 338 ? -14.131 -12.471 30.710 1.00 57.47 338 ARG A N 1
ATOM 2835 C CA . ARG A 1 338 ? -12.834 -12.062 30.140 1.00 57.47 338 ARG A CA 1
ATOM 2836 C C . ARG A 1 338 ? -11.751 -13.110 30.450 1.00 57.47 338 ARG A C 1
ATOM 2838 O O . ARG A 1 338 ? -11.108 -13.030 31.492 1.00 57.47 338 ARG A O 1
ATOM 2845 N N . GLY A 1 339 ? -11.584 -14.066 29.536 1.00 45.59 339 GLY A N 1
ATOM 2846 C CA . GLY A 1 339 ? -10.368 -14.861 29.362 1.00 45.59 339 GLY A CA 1
ATOM 2847 C C . GLY A 1 339 ? -9.247 -14.031 28.761 1.00 45.59 339 GLY A C 1
ATOM 2848 O O . GLY A 1 339 ? -9.557 -13.163 27.906 1.00 45.59 339 GLY A O 1
#